Protein AF-B6VQ84-F1 (afdb_monomer_lite)

Sequence (265 aa):
MLCGVTDNEFTIFKYPDGYYISATFLDFENPVDTVNVYRNKFTNITPTFVNSDSSAVFVSAATYSEALTNAGGNVYLFESRQKPFSMHVTDMQYFIGIHREKNHTTDMDILDSFYSKLLVNFTKFGSPSPNWEKYDPSKMNFMAMEIDTEQGIEPKMENGFHEELVNFWLINMMQIDRNIIEMKLNGEYNSFDGRAQLTTKHIGVPTSLPIIYAPAVSDPENLELISVLNQWWFYVSILLLFVIVSVLFIVCKKAVNVKRQPLLV

pLDDT: mean 80.8, std 19.59, range [26.91, 98.44]

Organism: Caenorhabditis elegans (NCBI:txid6239)

Structure (mmCIF, N/CA/C/O backbone):
data_AF-B6VQ84-F1
#
_entry.id   AF-B6VQ84-F1
#
loop_
_atom_site.group_PDB
_atom_site.id
_atom_site.type_symbol
_atom_site.label_atom_id
_atom_site.label_alt_id
_atom_site.label_comp_id
_atom_site.label_asym_id
_atom_site.label_entity_id
_atom_site.label_seq_id
_atom_site.pdbx_PDB_ins_code
_atom_site.Cartn_x
_atom_site.Cartn_y
_atom_site.Cartn_z
_atom_site.occupancy
_atom_site.B_iso_or_equiv
_atom_site.auth_seq_id
_atom_site.auth_comp_id
_atom_site.auth_asym_id
_atom_site.auth_atom_id
_atom_site.pdbx_PDB_model_num
ATOM 1 N N . MET A 1 1 ? -4.781 -13.421 5.804 1.00 92.69 1 MET A N 1
ATOM 2 C CA . MET A 1 1 ? -3.784 -12.355 6.015 1.00 92.69 1 MET A CA 1
ATOM 3 C C . MET A 1 1 ? -4.517 -11.066 6.339 1.00 92.69 1 MET A C 1
ATOM 5 O O . MET A 1 1 ? -5.559 -10.828 5.744 1.00 92.69 1 MET A O 1
ATOM 9 N N . LEU A 1 2 ? -3.985 -10.268 7.262 1.00 92.62 2 LEU A N 1
ATOM 10 C CA . LEU A 1 2 ? -4.355 -8.862 7.421 1.00 92.62 2 LEU A CA 1
ATOM 11 C C . LEU A 1 2 ? -3.204 -8.036 6.830 1.00 92.62 2 LEU A C 1
ATOM 13 O O . LEU A 1 2 ? -2.055 -8.272 7.204 1.00 92.62 2 LEU A O 1
ATOM 17 N N . CYS A 1 3 ? -3.494 -7.148 5.886 1.00 93.62 3 CYS A N 1
ATOM 18 C CA . CYS A 1 3 ? -2.521 -6.254 5.264 1.00 93.62 3 CYS A CA 1
ATOM 19 C C . CYS A 1 3 ? -2.938 -4.809 5.539 1.00 93.62 3 CYS A C 1
ATOM 21 O O . CYS A 1 3 ? -4.124 -4.492 5.462 1.00 93.62 3 CYS A O 1
ATOM 23 N N . GLY A 1 4 ? -1.976 -3.965 5.895 1.00 92.94 4 GLY A N 1
ATOM 24 C CA . GLY A 1 4 ? -2.220 -2.604 6.344 1.00 92.94 4 GLY A CA 1
ATOM 25 C C . GLY A 1 4 ? -1.183 -1.646 5.805 1.00 92.94 4 GLY A C 1
ATOM 26 O O . GLY A 1 4 ? -0.008 -2.005 5.710 1.00 92.94 4 GLY A O 1
ATOM 27 N N . VAL A 1 5 ? -1.638 -0.446 5.469 1.00 95.94 5 VAL A N 1
ATOM 28 C CA . VAL A 1 5 ? -0.802 0.695 5.093 1.00 95.94 5 VAL A CA 1
ATOM 29 C C . VAL A 1 5 ? -1.335 1.957 5.765 1.00 95.94 5 VAL A C 1
ATOM 31 O O . VAL A 1 5 ? -2.465 1.983 6.258 1.00 95.94 5 VAL A O 1
ATOM 34 N N . THR A 1 6 ? -0.549 3.021 5.740 1.00 95.81 6 THR A N 1
ATOM 35 C CA . THR A 1 6 ? -0.978 4.378 6.090 1.00 95.81 6 THR A CA 1
ATOM 36 C C . THR A 1 6 ? -1.124 5.249 4.841 1.00 95.81 6 THR A C 1
ATOM 38 O O . THR A 1 6 ? -0.385 5.088 3.875 1.00 95.81 6 THR A O 1
ATOM 41 N N . ASP A 1 7 ? -2.066 6.189 4.825 1.00 94.56 7 ASP A N 1
ATOM 42 C CA . ASP A 1 7 ? -2.295 7.059 3.659 1.00 94.56 7 ASP A CA 1
ATOM 43 C C . ASP A 1 7 ? -1.077 7.931 3.303 1.00 94.56 7 ASP A C 1
ATOM 45 O O . ASP A 1 7 ? -0.863 8.263 2.137 1.00 94.56 7 ASP A O 1
ATOM 49 N N . ASN A 1 8 ? -0.232 8.248 4.289 1.00 93.19 8 ASN A N 1
ATOM 50 C CA . ASN A 1 8 ? 1.022 8.972 4.104 1.00 93.19 8 ASN A CA 1
ATOM 51 C C . ASN A 1 8 ? 2.259 8.087 4.346 1.00 93.19 8 ASN A C 1
ATOM 53 O O . ASN A 1 8 ? 3.225 8.523 4.987 1.00 93.19 8 ASN A O 1
ATOM 57 N N . GLU A 1 9 ? 2.266 6.854 3.819 1.00 92.31 9 GLU A N 1
ATOM 58 C CA . GLU A 1 9 ? 3.453 5.985 3.825 1.00 92.31 9 GLU A CA 1
ATOM 59 C C . GLU A 1 9 ? 4.683 6.740 3.334 1.00 92.31 9 GLU A C 1
ATOM 61 O O . GLU A 1 9 ? 4.692 7.241 2.225 1.00 92.31 9 GLU A O 1
ATOM 66 N N . PHE A 1 10 ? 5.731 6.831 4.148 1.00 89.69 10 PHE A N 1
ATOM 67 C CA . PHE A 1 10 ? 7.011 7.461 3.813 1.00 89.69 10 PHE A CA 1
ATOM 68 C C . PHE A 1 10 ? 6.987 8.842 3.105 1.00 89.69 10 PHE A C 1
ATOM 70 O O . PHE A 1 10 ? 8.032 9.284 2.620 1.00 89.69 10 PHE A O 1
ATOM 77 N N . THR A 1 11 ? 5.865 9.569 3.043 1.00 83.69 11 THR A N 1
ATOM 78 C CA . THR A 1 11 ? 5.732 10.769 2.186 1.00 83.69 11 THR A CA 1
ATOM 79 C C . THR A 1 11 ? 6.629 11.922 2.630 1.00 83.69 11 THR A C 1
ATOM 81 O O . THR A 1 11 ? 7.069 12.728 1.809 1.00 83.69 11 THR A O 1
ATOM 84 N N . ILE A 1 12 ? 6.947 11.978 3.925 1.00 81.12 12 ILE A N 1
ATOM 85 C CA . ILE A 1 12 ? 7.766 13.033 4.534 1.00 81.12 12 ILE A CA 1
ATOM 86 C C . ILE A 1 12 ? 9.273 12.795 4.407 1.00 81.12 12 ILE A C 1
ATOM 88 O O . ILE A 1 12 ? 10.063 13.713 4.645 1.00 81.12 12 ILE A O 1
ATOM 92 N N . PHE A 1 13 ? 9.695 11.573 4.076 1.00 78.88 13 PHE A N 1
ATOM 93 C CA . PHE A 1 13 ? 11.112 11.259 3.985 1.00 78.88 13 PHE A CA 1
ATOM 94 C C . PHE A 1 13 ? 11.625 11.641 2.605 1.00 78.88 13 PHE A C 1
ATOM 96 O O . PHE A 1 13 ? 11.120 11.209 1.570 1.00 78.88 13 PHE A O 1
ATOM 103 N N . LYS A 1 14 ? 12.671 12.466 2.591 1.00 71.62 14 LYS A N 1
ATOM 104 C CA . LYS A 1 14 ? 13.477 12.634 1.384 1.00 71.62 14 LYS A CA 1
ATOM 105 C C . LYS A 1 14 ? 14.216 11.328 1.140 1.00 71.62 14 LYS A C 1
ATOM 107 O O . LYS A 1 14 ? 14.642 10.694 2.107 1.00 71.62 14 LYS A O 1
ATOM 112 N N . TYR A 1 15 ? 14.397 10.965 -0.129 1.00 68.25 15 TYR A N 1
ATOM 113 C CA . TYR A 1 15 ? 15.256 9.839 -0.471 1.00 68.25 15 TYR A CA 1
ATOM 114 C C . TYR A 1 15 ? 16.604 10.040 0.234 1.00 68.25 15 TYR A C 1
ATOM 116 O O . TYR A 1 15 ? 17.209 11.102 0.049 1.00 68.25 15 TYR A O 1
ATOM 124 N N . PRO A 1 16 ? 17.039 9.101 1.092 1.00 57.38 16 PRO A N 1
ATOM 125 C CA . PRO A 1 16 ? 18.354 9.202 1.698 1.00 57.38 16 PRO A CA 1
ATOM 126 C C . PRO A 1 16 ? 19.394 9.289 0.579 1.00 57.38 16 PRO A C 1
ATOM 128 O O . PRO A 1 16 ? 19.200 8.703 -0.487 1.00 57.38 16 PRO A O 1
ATOM 131 N N . ASP A 1 17 ? 20.487 10.016 0.812 1.00 48.88 17 ASP A N 1
ATOM 132 C CA . ASP A 1 17 ? 21.625 10.046 -0.107 1.00 48.88 17 ASP A CA 1
ATOM 133 C C . ASP A 1 17 ? 22.178 8.612 -0.241 1.00 48.88 17 ASP A C 1
ATOM 135 O O . ASP A 1 17 ? 22.964 8.143 0.581 1.00 48.88 17 ASP A O 1
ATOM 139 N N . GLY A 1 18 ? 21.676 7.860 -1.225 1.00 54.44 18 GLY A N 1
ATOM 140 C CA . GLY A 1 18 ? 21.924 6.428 -1.357 1.00 54.44 18 GLY A CA 1
ATOM 141 C C . GLY A 1 18 ? 20.933 5.700 -2.273 1.00 54.44 18 GLY A C 1
ATOM 142 O O . GLY A 1 18 ? 19.766 6.056 -2.409 1.00 54.44 18 GLY A O 1
ATOM 143 N N . TYR A 1 19 ? 21.417 4.628 -2.900 1.00 55.09 19 TYR A N 1
ATOM 144 C CA . TYR A 1 19 ? 20.689 3.789 -3.860 1.00 55.09 19 TYR A CA 1
ATOM 145 C C . TYR A 1 19 ? 19.763 2.764 -3.179 1.00 55.09 19 TYR A C 1
ATOM 147 O O . TYR A 1 19 ? 19.769 1.591 -3.549 1.00 55.09 19 TYR A O 1
ATOM 155 N N . TYR A 1 20 ? 18.989 3.150 -2.158 1.00 63.81 20 TYR A N 1
ATOM 156 C CA . TYR A 1 20 ? 17.969 2.234 -1.638 1.00 63.81 20 TYR A CA 1
ATOM 157 C C . TYR A 1 20 ? 16.811 2.144 -2.638 1.00 63.81 20 TYR A C 1
ATOM 159 O O . TYR A 1 20 ? 16.250 3.166 -3.053 1.00 63.81 20 TYR A O 1
ATOM 167 N N . ILE A 1 21 ? 16.501 0.919 -3.063 1.00 68.12 21 ILE A N 1
ATOM 168 C CA . ILE A 1 21 ? 15.479 0.609 -4.061 1.00 68.12 21 ILE A CA 1
ATOM 169 C C . ILE A 1 21 ? 14.432 -0.261 -3.383 1.00 68.12 21 ILE A C 1
ATOM 171 O O . ILE A 1 21 ? 14.630 -1.457 -3.194 1.00 68.12 21 ILE A O 1
ATOM 175 N N . SER A 1 22 ? 13.309 0.355 -3.036 1.00 67.88 22 SER A N 1
ATOM 176 C CA . SER A 1 22 ? 12.186 -0.299 -2.356 1.00 67.88 22 SER A CA 1
ATOM 177 C C . SER A 1 22 ? 11.398 -1.250 -3.276 1.00 67.88 22 SER A C 1
ATOM 179 O O . SER A 1 22 ? 10.665 -2.108 -2.803 1.00 67.88 22 SER A O 1
ATOM 181 N N . ALA A 1 23 ? 11.569 -1.133 -4.599 1.00 64.19 23 ALA A N 1
ATOM 182 C CA . ALA A 1 23 ? 10.817 -1.876 -5.616 1.00 64.19 23 ALA A CA 1
ATOM 183 C C . ALA A 1 23 ? 11.501 -3.172 -6.103 1.00 64.19 23 ALA A C 1
ATOM 185 O O . ALA A 1 23 ? 11.219 -3.643 -7.202 1.00 64.19 23 ALA A O 1
ATOM 186 N N . THR A 1 24 ? 12.409 -3.763 -5.320 1.00 71.12 24 THR A N 1
ATOM 187 C CA . THR A 1 24 ? 13.065 -5.034 -5.691 1.00 71.12 24 THR A CA 1
ATOM 188 C C . THR A 1 24 ? 12.108 -6.226 -5.740 1.00 71.12 24 THR A C 1
ATOM 190 O O . THR A 1 24 ? 12.472 -7.256 -6.289 1.00 71.12 24 THR A O 1
ATOM 193 N N . PHE A 1 25 ? 10.889 -6.095 -5.208 1.00 72.06 25 PHE A N 1
ATOM 194 C CA . PHE A 1 25 ? 9.874 -7.152 -5.224 1.00 72.06 25 PHE A CA 1
ATOM 195 C C . PHE A 1 25 ? 9.169 -7.331 -6.582 1.00 72.06 25 PHE A C 1
ATOM 197 O O . PHE A 1 25 ? 8.437 -8.300 -6.746 1.00 72.06 25 PHE A O 1
ATOM 204 N N . LEU A 1 26 ? 9.351 -6.410 -7.537 1.00 82.19 26 LEU A N 1
ATOM 205 C CA . LEU A 1 26 ? 8.722 -6.470 -8.866 1.00 82.19 26 LEU A CA 1
ATOM 206 C C . LEU A 1 26 ? 9.574 -7.199 -9.920 1.00 82.19 26 LEU A C 1
ATOM 208 O O . LEU A 1 26 ? 9.282 -7.088 -11.106 1.00 82.19 26 LEU A O 1
ATOM 212 N N . ASP A 1 27 ? 10.619 -7.924 -9.502 1.00 85.62 27 ASP A N 1
ATOM 213 C CA . ASP A 1 27 ? 11.509 -8.721 -10.365 1.00 85.62 27 ASP A CA 1
ATOM 214 C C . ASP A 1 27 ? 11.984 -7.984 -11.637 1.00 85.62 27 ASP A C 1
ATOM 216 O O . ASP A 1 27 ? 12.154 -8.576 -12.701 1.00 85.62 27 ASP A O 1
ATOM 220 N N . PHE A 1 28 ? 12.210 -6.668 -11.538 1.00 89.12 28 PHE A N 1
ATOM 221 C CA . PHE A 1 28 ? 12.811 -5.897 -12.624 1.00 89.12 28 PHE A CA 1
ATOM 222 C C . PHE A 1 28 ? 14.233 -6.393 -12.900 1.00 89.12 28 PHE A C 1
ATOM 224 O O . PHE A 1 28 ? 15.023 -6.572 -11.971 1.00 89.12 28 PHE A O 1
ATOM 231 N N . GLU A 1 29 ? 14.600 -6.500 -14.174 1.00 91.12 29 GLU A N 1
ATOM 232 C CA . GLU A 1 29 ? 15.970 -6.827 -14.591 1.00 91.12 29 GLU A CA 1
ATOM 233 C C . GLU A 1 29 ? 16.914 -5.627 -14.379 1.00 91.12 29 GLU A C 1
ATOM 235 O O . GLU A 1 29 ? 18.119 -5.777 -14.162 1.00 91.12 29 GLU A O 1
ATOM 240 N N . ASN A 1 30 ? 16.370 -4.404 -14.405 1.00 89.44 30 ASN A N 1
ATOM 241 C CA . ASN A 1 30 ? 17.103 -3.147 -14.243 1.00 89.44 30 ASN A CA 1
ATOM 242 C C . ASN A 1 30 ? 16.489 -2.283 -13.127 1.00 89.44 30 ASN A C 1
ATOM 244 O O . ASN A 1 30 ? 16.104 -1.134 -13.364 1.00 89.44 30 ASN A O 1
ATOM 248 N N . PRO A 1 31 ? 16.415 -2.780 -11.879 1.00 87.25 31 PRO A N 1
ATOM 249 C CA . PRO A 1 31 ? 15.632 -2.150 -10.815 1.00 87.25 31 PRO A CA 1
ATOM 250 C C . PRO A 1 31 ? 16.116 -0.730 -10.480 1.00 87.25 31 PRO A C 1
ATOM 252 O O . PRO A 1 31 ? 15.308 0.153 -10.198 1.00 87.25 31 PRO A O 1
ATOM 255 N N . VAL A 1 32 ? 17.428 -0.479 -10.570 1.00 86.06 32 VAL A N 1
ATOM 256 C CA . VAL A 1 32 ? 18.032 0.849 -10.351 1.00 86.06 32 VAL A CA 1
ATOM 257 C C . VAL A 1 32 ? 17.554 1.846 -11.403 1.00 86.06 32 VAL A C 1
ATOM 259 O O . VAL A 1 32 ? 17.085 2.935 -11.073 1.00 86.06 32 VAL A O 1
ATOM 262 N N . ASP A 1 33 ? 17.674 1.474 -12.674 1.00 86.44 33 ASP A N 1
ATOM 263 C CA . ASP A 1 33 ? 17.376 2.348 -13.803 1.00 86.44 33 ASP A CA 1
ATOM 264 C C . ASP A 1 33 ? 15.871 2.638 -13.874 1.00 86.44 33 ASP A C 1
ATOM 266 O O . ASP A 1 33 ? 15.462 3.791 -14.012 1.00 86.44 33 ASP A O 1
ATOM 270 N N . THR A 1 34 ? 15.053 1.606 -13.668 1.00 88.50 34 THR A N 1
ATOM 271 C CA . THR A 1 34 ? 13.589 1.675 -13.622 1.00 88.50 34 THR A CA 1
ATOM 272 C C . THR A 1 34 ? 13.111 2.607 -12.506 1.00 88.50 34 THR A C 1
ATOM 274 O O . THR A 1 34 ? 12.357 3.548 -12.765 1.00 88.50 34 THR A O 1
ATOM 277 N N . VAL A 1 35 ? 13.609 2.449 -11.274 1.00 87.88 35 VAL A N 1
ATOM 278 C CA . VAL A 1 35 ? 13.239 3.354 -10.172 1.00 87.88 35 VAL A CA 1
ATOM 279 C C . VAL A 1 35 ? 13.744 4.776 -10.403 1.00 87.88 35 VAL A C 1
ATOM 281 O O . VAL A 1 35 ? 13.030 5.731 -10.101 1.00 87.88 35 VAL A O 1
ATOM 284 N N . ASN A 1 36 ? 14.921 4.960 -10.999 1.00 85.81 36 ASN A N 1
ATOM 285 C CA . ASN A 1 36 ? 15.404 6.295 -11.349 1.00 85.81 36 ASN A CA 1
ATOM 286 C C . ASN A 1 36 ? 14.529 6.971 -12.413 1.00 85.81 36 ASN A C 1
ATOM 288 O O . ASN A 1 36 ? 14.269 8.172 -12.320 1.00 85.81 36 ASN A O 1
ATOM 292 N N . VAL A 1 37 ? 14.023 6.227 -13.401 1.00 87.94 37 VAL A N 1
ATOM 293 C CA . VAL A 1 37 ? 13.030 6.754 -14.350 1.00 87.94 37 VAL A CA 1
ATOM 294 C C . VAL A 1 37 ? 11.777 7.214 -13.604 1.00 87.94 37 VAL A C 1
ATOM 296 O O . VAL A 1 37 ? 11.336 8.343 -13.826 1.00 87.94 37 VAL A O 1
ATOM 299 N N . TYR A 1 38 ? 11.248 6.395 -12.688 1.00 89.31 38 TYR A N 1
ATOM 300 C CA . TYR A 1 38 ? 10.099 6.763 -11.856 1.00 89.31 38 TYR A CA 1
ATOM 301 C C . TYR A 1 38 ? 10.340 8.055 -11.070 1.00 89.31 38 TYR A C 1
ATOM 303 O O . TYR A 1 38 ? 9.590 9.023 -11.204 1.00 89.31 38 TYR A O 1
ATOM 311 N N . ARG A 1 39 ? 11.434 8.093 -10.303 1.00 87.75 39 ARG A N 1
ATOM 312 C CA . ARG A 1 39 ? 11.801 9.224 -9.442 1.00 87.75 39 ARG A CA 1
ATOM 313 C C . ARG A 1 39 ? 11.946 10.531 -10.216 1.00 87.75 39 ARG A C 1
ATOM 315 O O . ARG A 1 39 ? 11.516 11.572 -9.735 1.00 87.75 39 ARG A O 1
ATOM 322 N N . ASN A 1 40 ? 12.524 10.479 -11.414 1.00 86.50 40 ASN A N 1
ATOM 323 C CA . ASN A 1 40 ? 12.806 11.678 -12.202 1.00 86.50 40 ASN A CA 1
ATOM 324 C C . ASN A 1 40 ? 11.629 12.168 -13.049 1.00 86.50 40 ASN A C 1
ATOM 326 O O . ASN A 1 40 ? 11.597 13.346 -13.399 1.00 86.50 40 ASN A O 1
ATOM 330 N N . LYS A 1 41 ? 10.725 11.272 -13.466 1.00 88.50 41 LYS A N 1
ATOM 331 C CA . LYS A 1 41 ? 9.698 11.594 -14.472 1.00 88.50 41 LYS A CA 1
ATOM 332 C C . LYS A 1 41 ? 8.265 11.477 -13.979 1.00 88.50 41 LYS A C 1
ATOM 334 O O . LYS A 1 41 ? 7.398 12.093 -14.586 1.00 88.50 41 LYS A O 1
ATOM 339 N N . PHE A 1 42 ? 8.019 10.674 -12.948 1.00 89.88 42 PHE A N 1
ATOM 340 C CA . PHE A 1 42 ? 6.668 10.264 -12.566 1.00 89.88 42 PHE A CA 1
ATOM 341 C C . PHE A 1 42 ? 6.332 10.562 -11.104 1.00 89.88 42 PHE A C 1
ATOM 343 O O . PHE A 1 42 ? 5.167 10.744 -10.785 1.00 89.88 42 PHE A O 1
ATOM 350 N N . THR A 1 43 ? 7.310 10.681 -10.205 1.00 88.88 43 THR A N 1
ATOM 351 C CA . THR A 1 43 ? 7.017 11.071 -8.816 1.00 88.88 43 THR A CA 1
ATOM 352 C C . THR A 1 43 ? 6.341 12.446 -8.749 1.00 88.88 43 THR A C 1
ATOM 354 O O . THR A 1 43 ? 6.853 13.425 -9.290 1.00 88.88 43 THR A O 1
ATOM 357 N N . ASN A 1 44 ? 5.215 12.511 -8.038 1.00 86.88 44 ASN A N 1
ATOM 358 C CA . ASN A 1 44 ? 4.403 13.695 -7.758 1.00 86.88 44 ASN A CA 1
ATOM 359 C C . ASN A 1 44 ? 3.901 14.448 -9.003 1.00 86.88 44 ASN A C 1
ATOM 361 O O . ASN A 1 44 ? 3.615 15.643 -8.922 1.00 86.88 44 ASN A O 1
ATOM 365 N N . ILE A 1 45 ? 3.788 13.781 -10.159 1.00 87.75 45 ILE A N 1
ATOM 366 C CA . ILE A 1 45 ? 3.173 14.402 -11.347 1.00 87.75 45 ILE A CA 1
ATOM 367 C C . ILE A 1 45 ? 1.653 14.561 -11.193 1.00 87.75 45 ILE A C 1
ATOM 369 O O . ILE A 1 45 ? 1.057 15.441 -11.809 1.00 87.75 45 ILE A O 1
ATOM 373 N N . THR A 1 46 ? 1.044 13.726 -10.352 1.00 88.50 46 THR A N 1
ATOM 374 C CA . THR A 1 46 ? -0.349 13.787 -9.897 1.00 88.50 46 THR A CA 1
ATOM 375 C C . THR A 1 46 ? -0.387 13.489 -8.391 1.00 88.50 46 THR A C 1
ATOM 377 O O . THR A 1 46 ? 0.594 12.969 -7.850 1.00 88.50 46 THR A O 1
ATOM 380 N N . PRO A 1 47 ? -1.506 13.767 -7.694 1.00 88.31 47 PRO A N 1
ATOM 381 C CA . PRO A 1 47 ? -1.655 13.415 -6.279 1.00 88.31 47 PRO A CA 1
ATOM 382 C C . PRO A 1 47 ? -1.562 11.909 -5.981 1.00 88.31 47 PRO A C 1
ATOM 384 O O . PRO A 1 47 ? -1.215 11.534 -4.868 1.00 88.31 47 PRO A O 1
ATOM 387 N N . THR A 1 48 ? -1.864 11.050 -6.958 1.00 90.12 48 THR A N 1
ATOM 388 C CA . THR A 1 48 ? -1.824 9.583 -6.829 1.00 90.12 48 THR A CA 1
ATOM 389 C C . THR A 1 48 ? -0.413 9.015 -6.984 1.00 90.12 48 THR A C 1
ATOM 391 O O . THR A 1 48 ? -0.097 7.956 -6.442 1.00 90.12 48 THR A O 1
ATOM 394 N N . PHE A 1 49 ? 0.470 9.719 -7.697 1.00 92.06 49 PHE A N 1
ATOM 395 C CA . PHE A 1 49 ? 1.839 9.280 -7.943 1.00 92.06 49 PHE A CA 1
ATOM 396 C C . PHE A 1 49 ? 2.765 9.745 -6.828 1.00 92.06 49 PHE A C 1
ATOM 398 O O . PHE A 1 49 ? 3.403 10.790 -6.907 1.00 92.06 49 PHE A O 1
ATOM 405 N N . VAL A 1 50 ? 2.862 8.935 -5.784 1.00 91.50 50 VAL A N 1
ATOM 406 C CA . VAL A 1 50 ? 3.696 9.200 -4.607 1.00 91.50 50 VAL A CA 1
ATOM 407 C C . VAL A 1 50 ? 5.167 8.828 -4.834 1.00 91.50 50 VAL A C 1
ATOM 409 O O . VAL A 1 50 ? 5.560 8.341 -5.897 1.00 91.50 50 VAL A O 1
ATOM 412 N N . ASN A 1 51 ? 6.018 9.052 -3.831 1.00 89.94 51 ASN A N 1
ATOM 413 C CA . ASN A 1 51 ? 7.429 8.670 -3.900 1.00 89.94 51 ASN A CA 1
ATOM 414 C C . ASN A 1 51 ? 7.603 7.141 -4.058 1.00 89.94 51 ASN A C 1
ATOM 416 O O . ASN A 1 51 ? 6.683 6.361 -3.799 1.00 89.94 51 ASN A O 1
ATOM 420 N N . SER A 1 52 ? 8.779 6.693 -4.512 1.00 89.19 52 SER A N 1
ATOM 421 C CA . SER A 1 52 ? 9.022 5.280 -4.841 1.00 89.19 52 SER A CA 1
ATOM 422 C C . SER A 1 52 ? 8.888 4.341 -3.642 1.00 89.19 52 SER A C 1
ATOM 424 O O . SER A 1 52 ? 8.602 3.163 -3.824 1.00 89.19 52 SER A O 1
ATOM 426 N N . ASP A 1 53 ? 9.114 4.842 -2.429 1.00 88.94 53 ASP A N 1
ATOM 427 C CA . ASP A 1 53 ? 9.106 4.035 -1.208 1.00 88.94 53 ASP A CA 1
ATOM 428 C C . ASP A 1 53 ? 7.668 3.821 -0.729 1.00 88.94 53 ASP A C 1
ATOM 430 O O . ASP A 1 53 ? 7.269 2.692 -0.463 1.00 88.94 53 ASP A O 1
ATOM 434 N N . SER A 1 54 ? 6.854 4.879 -0.773 1.00 92.00 54 SER A N 1
ATOM 435 C CA . SER A 1 54 ? 5.396 4.803 -0.589 1.00 92.00 54 SER A CA 1
ATOM 436 C C . SER A 1 54 ? 4.777 3.875 -1.637 1.00 92.00 54 SER A C 1
ATOM 438 O O . SER A 1 54 ? 4.014 2.966 -1.318 1.00 92.00 54 SER A O 1
ATOM 440 N N . SER A 1 55 ? 5.178 4.062 -2.902 1.00 92.94 55 SER A N 1
ATOM 441 C CA . SER A 1 55 ? 4.714 3.241 -4.019 1.00 92.94 55 SER A CA 1
ATOM 442 C C . SER A 1 55 ? 5.020 1.769 -3.791 1.00 92.94 55 SER A C 1
ATOM 444 O O . SER A 1 55 ? 4.161 0.924 -4.014 1.00 92.94 55 SER A O 1
ATOM 446 N N . ALA A 1 56 ? 6.223 1.449 -3.311 1.00 91.75 56 ALA A N 1
ATOM 447 C CA . ALA A 1 56 ? 6.599 0.074 -3.030 1.00 91.75 56 ALA A CA 1
ATOM 448 C C . ALA A 1 56 ? 5.691 -0.566 -1.974 1.00 91.75 56 ALA A C 1
ATOM 450 O O . ALA A 1 56 ? 5.305 -1.719 -2.151 1.00 91.75 56 ALA A O 1
ATOM 451 N N . VAL A 1 57 ? 5.306 0.169 -0.924 1.00 93.69 57 VAL A N 1
ATOM 452 C CA . VAL A 1 57 ? 4.373 -0.330 0.097 1.00 93.69 57 VAL A CA 1
ATOM 453 C C . VAL A 1 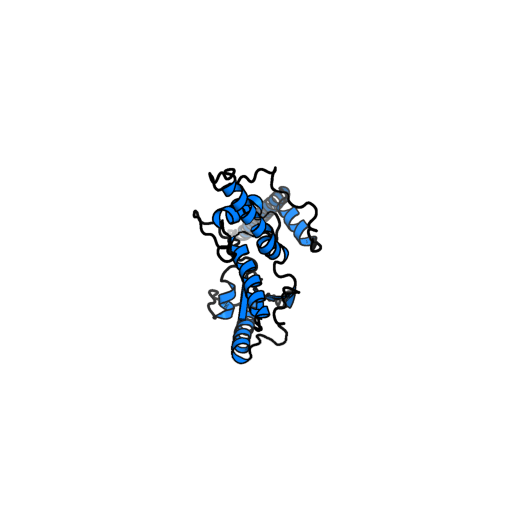57 ? 2.988 -0.574 -0.497 1.00 93.69 57 VAL A C 1
ATOM 455 O O . VAL A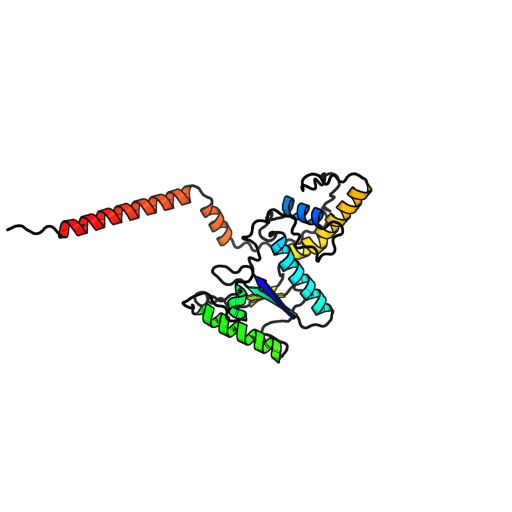 1 57 ? 2.464 -1.678 -0.358 1.00 93.69 57 VAL A O 1
ATOM 458 N N . PHE A 1 58 ? 2.415 0.404 -1.203 1.00 95.88 58 PHE A N 1
ATOM 459 C CA . PHE A 1 58 ? 1.071 0.283 -1.780 1.00 95.88 58 PHE A CA 1
ATOM 460 C C . PHE A 1 58 ? 0.989 -0.830 -2.829 1.00 95.88 58 PHE A C 1
ATOM 462 O O . PHE A 1 58 ? 0.107 -1.688 -2.771 1.00 95.88 58 PHE A O 1
ATOM 469 N N . VAL A 1 59 ? 1.957 -0.880 -3.746 1.00 95.44 59 VAL A N 1
ATOM 470 C CA . VAL A 1 59 ? 2.022 -1.907 -4.791 1.00 95.44 59 VAL A CA 1
ATOM 471 C C . VAL A 1 59 ? 2.271 -3.288 -4.181 1.00 95.44 59 VAL A C 1
ATOM 473 O O . VAL A 1 59 ? 1.628 -4.252 -4.595 1.00 95.44 59 VAL A O 1
ATOM 476 N N . SER A 1 60 ? 3.130 -3.405 -3.161 1.00 94.44 60 SER A N 1
ATOM 477 C CA . SER A 1 60 ? 3.329 -4.673 -2.442 1.00 94.44 60 SER A CA 1
ATOM 478 C C . SER A 1 60 ? 2.051 -5.128 -1.746 1.00 94.44 60 SER A C 1
ATOM 480 O O . SER A 1 60 ? 1.670 -6.290 -1.870 1.00 94.44 60 SER A O 1
ATOM 482 N N . ALA A 1 61 ? 1.372 -4.227 -1.031 1.00 96.25 61 ALA A N 1
ATOM 483 C CA . ALA A 1 61 ? 0.138 -4.537 -0.318 1.00 96.25 61 ALA A CA 1
ATOM 484 C C . ALA A 1 61 ? -0.936 -5.072 -1.272 1.00 96.25 61 ALA A C 1
ATOM 486 O O . ALA A 1 61 ? -1.530 -6.116 -0.992 1.00 96.25 61 ALA A O 1
ATOM 487 N N . ALA A 1 62 ? -1.126 -4.423 -2.425 1.00 96.44 62 ALA A N 1
ATOM 488 C CA . ALA A 1 62 ? -2.043 -4.888 -3.462 1.00 96.44 62 ALA A CA 1
ATOM 489 C C . ALA A 1 62 ? -1.611 -6.248 -4.041 1.00 96.44 62 ALA A C 1
ATOM 491 O O . ALA A 1 62 ? -2.390 -7.200 -4.024 1.00 96.44 62 ALA A O 1
ATOM 492 N N . THR A 1 63 ? -0.347 -6.374 -4.461 1.00 95.00 63 THR A N 1
ATOM 493 C CA . THR A 1 63 ? 0.178 -7.580 -5.129 1.00 95.00 63 THR A CA 1
ATOM 494 C C . THR A 1 63 ? 0.119 -8.812 -4.223 1.00 95.00 63 THR A C 1
ATOM 496 O O . THR A 1 63 ? -0.356 -9.869 -4.636 1.00 95.00 63 THR A O 1
ATOM 499 N N . TYR A 1 64 ? 0.556 -8.696 -2.964 1.00 95.38 64 TYR A N 1
ATOM 500 C CA . TYR A 1 64 ? 0.476 -9.803 -2.009 1.00 95.38 64 TYR A CA 1
ATOM 501 C C . TYR A 1 64 ? -0.968 -10.138 -1.641 1.00 95.38 64 TYR A C 1
ATOM 503 O O . TYR A 1 64 ? -1.292 -11.319 -1.483 1.00 95.38 64 TYR A O 1
ATOM 511 N N . SER A 1 65 ? -1.837 -9.129 -1.519 1.00 97.62 65 SER A N 1
ATOM 512 C CA . SER A 1 65 ? -3.250 -9.358 -1.213 1.00 97.62 65 SER A CA 1
ATOM 513 C C . SER A 1 65 ? -3.945 -10.131 -2.326 1.00 97.62 65 SER A C 1
ATOM 515 O O . SER A 1 65 ? -4.642 -11.111 -2.051 1.00 97.62 65 SER A O 1
ATOM 517 N N . GLU A 1 66 ? -3.700 -9.754 -3.578 1.00 97.31 66 GLU A N 1
ATOM 518 C CA . GLU A 1 66 ? -4.199 -10.474 -4.741 1.00 97.31 66 GLU A CA 1
ATOM 519 C C . GLU A 1 66 ? -3.623 -11.892 -4.817 1.00 97.31 66 GLU A C 1
ATOM 521 O O . GLU A 1 66 ? -4.385 -12.857 -4.879 1.00 97.31 66 GLU A O 1
ATOM 526 N N . ALA A 1 67 ? -2.298 -12.046 -4.741 1.00 96.50 67 ALA A N 1
ATOM 527 C CA . ALA A 1 67 ? -1.642 -13.347 -4.854 1.00 96.50 67 ALA A CA 1
ATOM 528 C C . ALA A 1 67 ? -2.150 -14.350 -3.804 1.00 96.50 67 ALA A C 1
ATOM 530 O O . ALA A 1 67 ? -2.447 -15.503 -4.125 1.00 96.50 67 ALA A O 1
ATOM 531 N N . LEU A 1 68 ? -2.303 -13.914 -2.551 1.00 97.62 68 LEU A N 1
ATOM 532 C CA . LEU A 1 68 ? -2.811 -14.767 -1.477 1.00 97.62 68 LEU A CA 1
ATOM 533 C C . LEU A 1 68 ? -4.303 -15.060 -1.610 1.00 97.62 68 LEU A C 1
ATOM 535 O O . LEU A 1 68 ? -4.722 -16.170 -1.285 1.00 97.62 68 LEU A O 1
ATOM 539 N N . THR A 1 69 ? -5.095 -14.107 -2.101 1.00 98.06 69 THR A N 1
ATOM 540 C CA . THR A 1 69 ? -6.514 -14.344 -2.395 1.00 98.06 69 THR A CA 1
ATOM 541 C C . THR A 1 69 ? -6.665 -15.383 -3.504 1.00 98.06 69 THR A C 1
ATOM 543 O O . THR A 1 69 ? -7.401 -16.356 -3.341 1.00 98.06 69 THR A O 1
ATOM 546 N N . ASN A 1 70 ? -5.889 -15.254 -4.583 1.00 97.75 70 ASN A N 1
ATOM 547 C CA . ASN A 1 70 ? -5.865 -16.200 -5.703 1.00 97.75 70 ASN A CA 1
ATOM 548 C C . ASN A 1 70 ? -5.382 -17.600 -5.284 1.00 97.75 70 ASN A C 1
ATOM 550 O O . ASN A 1 70 ? -5.812 -18.601 -5.855 1.00 97.75 70 ASN A O 1
ATOM 554 N N . ALA A 1 71 ? -4.551 -17.695 -4.243 1.00 98.19 71 ALA A N 1
ATOM 555 C CA . ALA A 1 71 ? -4.153 -18.959 -3.623 1.00 98.19 71 ALA A CA 1
ATOM 556 C C . ALA A 1 71 ? -5.223 -19.567 -2.683 1.00 98.19 71 ALA A C 1
ATOM 558 O O . ALA A 1 71 ? -4.971 -20.590 -2.045 1.00 98.19 71 ALA A O 1
ATOM 559 N N . GLY A 1 72 ? -6.409 -18.957 -2.571 1.00 97.12 72 GLY A N 1
ATOM 560 C CA . GLY A 1 72 ? -7.508 -19.406 -1.708 1.00 97.12 72 GLY A CA 1
ATOM 561 C C . GLY A 1 72 ? -7.444 -18.883 -0.269 1.00 97.12 72 GLY A C 1
ATOM 562 O O . GLY A 1 72 ? -8.178 -19.360 0.600 1.00 97.12 72 GLY A O 1
ATOM 563 N N . GLY A 1 73 ? -6.562 -17.923 0.014 1.00 96.12 73 GLY A N 1
ATOM 564 C CA . GLY A 1 73 ? -6.439 -17.288 1.319 1.00 96.12 73 GLY A CA 1
ATOM 565 C C . GLY A 1 73 ? -7.555 -16.278 1.597 1.00 96.12 73 GLY A C 1
ATOM 566 O O . GLY A 1 73 ? -8.029 -15.576 0.712 1.00 96.12 73 GLY A O 1
ATOM 567 N N . ASN A 1 74 ? -7.941 -16.147 2.869 1.00 96.06 74 ASN A N 1
ATOM 568 C CA . ASN A 1 74 ? -8.788 -15.039 3.315 1.00 96.06 74 ASN A CA 1
ATOM 569 C C . ASN A 1 74 ? -7.903 -13.822 3.594 1.00 96.06 74 ASN A C 1
ATOM 571 O O . ASN A 1 74 ? -7.127 -13.838 4.559 1.00 96.06 74 ASN A O 1
ATOM 575 N N . VAL A 1 75 ? -7.996 -12.791 2.760 1.00 97.75 75 VAL A N 1
ATOM 576 C CA . VAL A 1 75 ? -7.216 -11.555 2.888 1.00 97.75 75 VAL A CA 1
ATOM 577 C C . VAL A 1 75 ? -8.130 -10.389 3.244 1.00 97.75 75 VAL A C 1
ATOM 579 O O . VAL A 1 75 ? -9.260 -10.323 2.775 1.00 97.75 75 VAL A O 1
ATOM 582 N N . TYR A 1 76 ? -7.636 -9.486 4.085 1.00 97.44 76 TYR A N 1
ATOM 583 C CA . TYR A 1 76 ? -8.306 -8.255 4.485 1.00 97.44 76 TYR A CA 1
ATOM 584 C C . TYR A 1 76 ? -7.286 -7.117 4.401 1.00 97.44 76 TYR A C 1
ATOM 586 O O . TYR A 1 76 ? -6.235 -7.201 5.040 1.00 97.44 76 TYR A O 1
ATOM 594 N N . LEU A 1 77 ? -7.584 -6.095 3.598 1.00 97.44 77 LEU A N 1
ATOM 595 C CA . LEU A 1 77 ? -6.719 -4.938 3.358 1.00 97.44 77 LEU A CA 1
ATOM 596 C C . LEU A 1 77 ? -7.310 -3.693 4.026 1.00 97.44 77 LEU A C 1
ATOM 598 O O . LEU A 1 77 ? -8.527 -3.501 3.976 1.00 97.44 77 LEU A O 1
ATOM 602 N N . PHE A 1 78 ? -6.469 -2.858 4.637 1.00 95.62 78 PHE A N 1
ATOM 603 C CA . PHE A 1 78 ? -6.865 -1.546 5.147 1.00 95.62 78 PHE A CA 1
ATOM 604 C C . PHE A 1 78 ? -5.839 -0.456 4.867 1.00 95.62 78 PHE A C 1
ATOM 606 O O . PHE A 1 78 ? -4.654 -0.727 4.674 1.00 95.62 78 PHE A O 1
ATOM 613 N N . GLU A 1 79 ? -6.321 0.781 4.931 1.00 96.69 79 GLU A N 1
ATOM 614 C CA . GLU A 1 79 ? -5.514 1.994 4.927 1.00 96.69 79 GLU A CA 1
ATOM 615 C C . GLU A 1 79 ? -5.887 2.867 6.127 1.00 96.69 79 GLU A C 1
ATOM 617 O O . GLU A 1 79 ? -7.032 3.302 6.247 1.00 96.69 79 GLU A O 1
ATOM 622 N N . SER A 1 80 ? -4.928 3.134 7.011 1.00 94.69 80 SER A N 1
ATOM 623 C CA . SER A 1 80 ? -5.085 4.089 8.108 1.00 94.69 80 SER A CA 1
ATOM 624 C C . SER A 1 80 ? -4.979 5.521 7.594 1.00 94.69 80 SER A C 1
ATOM 626 O O . SER A 1 80 ? -3.951 5.909 7.038 1.00 94.69 80 SER A O 1
ATOM 628 N N . ARG A 1 81 ? -6.015 6.320 7.858 1.00 94.94 81 ARG A N 1
ATOM 629 C CA . ARG A 1 81 ? -6.140 7.749 7.509 1.00 94.94 81 ARG A CA 1
ATOM 630 C C . ARG A 1 81 ? -6.292 8.641 8.743 1.00 94.94 81 ARG A C 1
ATOM 632 O O . ARG A 1 81 ? -6.661 9.811 8.635 1.00 94.94 81 ARG A O 1
ATOM 639 N N . GLN A 1 82 ? -6.031 8.081 9.925 1.00 92.44 82 GLN A N 1
ATOM 640 C CA . GLN A 1 82 ? -6.321 8.735 11.193 1.00 92.44 82 GLN A CA 1
ATOM 641 C C . GLN A 1 82 ? -5.627 10.097 11.318 1.00 92.44 82 GLN A C 1
ATOM 643 O O . GLN A 1 82 ? -4.412 10.231 11.151 1.00 92.44 82 GLN A O 1
ATOM 648 N N . LYS A 1 83 ? -6.412 11.119 11.662 1.00 90.31 83 LYS A N 1
ATOM 649 C CA . LYS A 1 83 ? -5.920 12.474 11.923 1.00 90.31 83 LYS A CA 1
ATOM 650 C C . LYS A 1 83 ? -5.187 12.553 13.271 1.00 90.31 83 LYS A C 1
ATOM 652 O O . LYS A 1 83 ? -5.492 11.781 14.180 1.00 90.31 83 LYS A O 1
ATOM 657 N N . PRO A 1 84 ? -4.234 13.494 13.434 1.00 87.31 84 PRO A N 1
ATOM 658 C CA . PRO A 1 84 ? -3.879 14.575 12.504 1.00 87.31 84 PRO A CA 1
ATOM 659 C C . PRO A 1 84 ? -3.007 14.141 11.321 1.00 87.31 84 PRO A C 1
ATOM 661 O O . PRO A 1 84 ? -2.950 14.857 10.323 1.00 87.31 84 PRO A O 1
ATOM 664 N N . PHE A 1 85 ? -2.326 13.001 11.423 1.00 88.50 85 PHE A N 1
ATOM 665 C CA . PHE A 1 85 ? -1.430 12.509 10.384 1.00 88.50 85 PHE A CA 1
ATOM 666 C C . PHE A 1 85 ? -1.176 11.013 10.580 1.00 88.50 85 PHE A C 1
ATOM 668 O O . PHE A 1 85 ? -0.752 10.610 11.663 1.00 88.50 85 PHE A O 1
ATOM 675 N N . SER A 1 86 ? -1.400 10.217 9.535 1.00 92.06 86 SER A N 1
ATOM 676 C CA . SER A 1 86 ? -1.175 8.772 9.538 1.00 92.06 86 SER A CA 1
ATOM 677 C C . SER A 1 86 ? -0.036 8.457 8.575 1.00 92.06 86 SER A C 1
ATOM 679 O O . SER A 1 86 ? -0.172 8.576 7.366 1.00 92.06 86 SER A O 1
ATOM 681 N N . MET A 1 87 ? 1.126 8.117 9.118 1.00 91.94 87 MET A N 1
ATOM 682 C CA . MET A 1 87 ? 2.331 7.806 8.348 1.00 91.94 87 MET A CA 1
ATOM 683 C C . MET A 1 87 ? 2.920 6.484 8.812 1.00 91.94 87 MET A C 1
ATOM 685 O O . MET A 1 87 ? 2.500 5.937 9.828 1.00 91.94 87 MET A O 1
ATOM 689 N N . HIS A 1 88 ? 3.947 6.007 8.113 1.00 92.56 88 HIS A N 1
ATOM 690 C CA . HIS A 1 88 ? 4.592 4.735 8.420 1.00 92.56 88 HIS A CA 1
ATOM 691 C C . HIS A 1 88 ? 4.750 4.496 9.936 1.00 92.56 88 HIS A C 1
ATOM 693 O O . HIS A 1 88 ? 5.374 5.306 10.631 1.00 92.56 88 HIS A O 1
ATOM 699 N N . VAL A 1 89 ? 4.185 3.383 10.427 1.00 89.06 89 VAL A N 1
ATOM 700 C CA . VAL A 1 89 ? 4.203 2.917 11.831 1.00 89.06 89 VAL A CA 1
ATOM 701 C C . VAL A 1 89 ? 3.294 3.684 12.811 1.00 89.06 89 VAL A C 1
ATOM 703 O O . VAL A 1 89 ? 3.124 3.232 13.944 1.00 89.06 89 VAL A O 1
ATOM 706 N N . THR A 1 90 ? 2.646 4.795 12.444 1.00 89.44 90 THR A N 1
ATOM 707 C CA . THR A 1 90 ? 1.799 5.534 13.409 1.00 89.44 90 THR A CA 1
ATOM 708 C C . THR A 1 90 ? 0.552 4.774 13.832 1.00 89.44 90 THR A C 1
ATOM 710 O O . THR A 1 90 ? 0.075 4.962 14.944 1.00 89.44 90 THR A O 1
ATOM 713 N N . ASP A 1 91 ? 0.030 3.900 12.980 1.00 88.75 91 ASP A N 1
ATOM 714 C CA . ASP A 1 91 ? -1.116 3.046 13.285 1.00 88.75 91 ASP A CA 1
ATOM 715 C C . ASP A 1 91 ? -0.780 1.929 14.291 1.00 88.75 91 ASP A C 1
ATOM 717 O O . ASP A 1 91 ? -1.662 1.467 15.019 1.00 88.75 91 ASP A O 1
ATOM 721 N N . MET A 1 92 ? 0.499 1.544 14.420 1.00 87.75 92 MET A N 1
ATOM 722 C CA . MET A 1 92 ? 0.943 0.506 15.361 1.00 87.75 92 MET A CA 1
ATOM 723 C C . MET A 1 92 ? 0.564 0.811 16.809 1.00 87.75 92 MET A C 1
ATOM 725 O O . MET A 1 92 ? 0.357 -0.123 17.585 1.00 87.75 92 MET A O 1
ATOM 729 N N . GLN A 1 93 ? 0.449 2.085 17.193 1.00 86.94 93 GLN A N 1
ATOM 730 C CA . GLN A 1 93 ? 0.064 2.436 18.559 1.00 86.94 93 GLN A CA 1
ATOM 731 C C . GLN A 1 93 ? -1.288 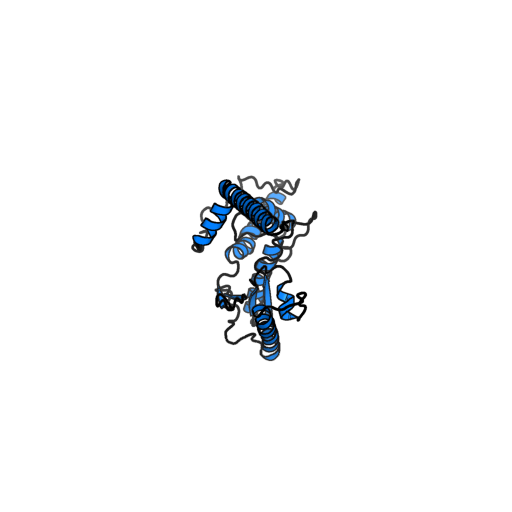1.853 18.958 1.00 86.94 93 GLN A C 1
ATOM 733 O O . GLN A 1 93 ? -1.381 1.290 20.045 1.00 86.94 93 GLN A O 1
ATOM 738 N N . TYR A 1 94 ? -2.248 1.829 18.034 1.00 86.81 94 TYR A N 1
ATOM 739 C CA . TYR A 1 94 ? -3.581 1.277 18.266 1.00 86.81 94 TYR A CA 1
ATOM 740 C C . TYR A 1 94 ? -3.621 -0.259 18.179 1.00 86.81 94 TYR A C 1
ATOM 742 O O . TYR A 1 94 ? -4.495 -0.903 18.757 1.00 86.81 94 TYR A O 1
ATOM 750 N N . PHE A 1 95 ? -2.668 -0.873 17.467 1.00 79.88 95 PHE A N 1
ATOM 751 C CA . PHE A 1 95 ? -2.587 -2.331 17.319 1.00 79.88 95 PHE A CA 1
ATOM 752 C C . PHE A 1 95 ? -1.893 -3.031 18.489 1.00 79.88 95 PHE A C 1
ATOM 754 O O . PHE A 1 95 ? -2.307 -4.119 18.887 1.00 79.88 95 PHE A O 1
ATOM 761 N N . ILE A 1 96 ? -0.806 -2.448 19.001 1.00 79.06 96 ILE A N 1
ATOM 762 C CA . ILE A 1 96 ? 0.041 -3.070 20.033 1.00 79.06 96 ILE A CA 1
ATOM 763 C C . ILE A 1 96 ? 0.112 -2.258 21.334 1.00 79.06 96 ILE A C 1
ATOM 765 O O . ILE A 1 96 ? 0.873 -2.616 22.231 1.00 79.06 96 ILE A O 1
ATOM 769 N N . GLY A 1 97 ? -0.683 -1.190 21.454 1.00 78.38 97 GLY A N 1
ATOM 770 C CA . GLY A 1 97 ? -0.834 -0.407 22.682 1.00 78.38 97 GLY A CA 1
ATOM 771 C C . GLY A 1 97 ? 0.405 0.408 23.059 1.00 78.38 97 GLY A C 1
ATOM 772 O O . GLY A 1 97 ? 0.731 0.512 24.239 1.00 78.38 97 GLY A O 1
ATOM 773 N N . ILE A 1 98 ? 1.127 0.959 22.075 1.00 80.12 98 ILE A N 1
ATOM 774 C CA . ILE A 1 98 ? 2.378 1.721 22.291 1.00 80.12 98 ILE A CA 1
ATOM 775 C C . ILE A 1 98 ? 2.184 3.245 22.277 1.00 80.12 98 ILE A C 1
ATOM 777 O O . ILE A 1 98 ? 3.069 3.973 21.818 1.00 80.12 98 ILE A O 1
ATOM 781 N N . HIS A 1 99 ? 1.042 3.724 22.776 1.00 82.69 99 HIS A N 1
ATOM 782 C CA . HIS A 1 99 ? 0.725 5.154 22.858 1.00 82.69 99 HIS A CA 1
ATOM 783 C C . HIS A 1 99 ? 1.868 5.956 23.469 1.00 82.69 99 HIS A C 1
ATOM 785 O O . HIS A 1 99 ? 2.448 5.586 24.496 1.00 82.69 99 HIS A O 1
ATOM 791 N N . ARG A 1 100 ? 2.196 7.073 22.821 1.00 77.25 100 ARG A N 1
ATOM 792 C CA . ARG A 1 100 ? 3.220 8.014 23.301 1.00 77.25 100 ARG A CA 1
ATOM 793 C C . ARG A 1 100 ? 2.589 9.233 23.964 1.00 77.25 100 ARG A C 1
ATOM 795 O O . ARG A 1 100 ? 3.262 9.979 24.678 1.00 77.25 100 ARG A O 1
ATOM 802 N N . GLU A 1 101 ? 1.308 9.442 23.711 1.00 82.44 101 GLU A N 1
ATOM 803 C CA . GLU A 1 101 ? 0.489 10.516 24.222 1.00 82.44 101 GLU A CA 1
ATOM 804 C C . GLU A 1 101 ? 0.223 10.319 25.715 1.00 82.44 101 GLU A C 1
ATOM 806 O O . GLU A 1 101 ? -0.074 9.228 26.189 1.00 82.44 101 GLU A O 1
ATOM 811 N N . LYS A 1 102 ? 0.317 11.406 26.487 1.00 80.31 102 LYS A N 1
ATOM 812 C CA . LYS A 1 102 ? -0.022 11.368 27.920 1.00 80.31 102 LYS A CA 1
ATOM 813 C C . LYS A 1 102 ? -1.528 11.379 28.168 1.00 80.31 102 LYS A C 1
ATOM 815 O O . LYS A 1 102 ? -1.972 10.876 29.193 1.00 80.31 102 LYS A O 1
ATOM 820 N N . ASN A 1 103 ? -2.273 12.003 27.260 1.00 85.12 103 ASN A N 1
ATOM 821 C CA . ASN A 1 103 ? -3.718 12.149 27.330 1.00 85.12 103 ASN A CA 1
ATOM 822 C C . ASN A 1 103 ? -4.300 11.569 26.046 1.00 85.12 103 ASN A C 1
ATOM 824 O O . ASN A 1 103 ? -3.902 11.998 24.963 1.00 85.12 103 ASN A O 1
ATOM 828 N N . HIS A 1 104 ? -5.233 10.635 26.179 1.00 86.88 104 HIS A N 1
ATOM 829 C CA . HIS A 1 104 ? -5.976 10.097 25.050 1.00 86.88 104 HIS A CA 1
ATOM 830 C C . HIS A 1 104 ? -7.164 10.999 24.724 1.00 86.88 104 HIS A C 1
ATOM 832 O O . HIS A 1 104 ? -7.798 11.568 25.618 1.00 86.88 104 HIS A O 1
ATOM 838 N N . THR A 1 105 ? -7.447 11.144 23.434 1.00 88.44 105 THR A N 1
ATOM 839 C CA . THR A 1 105 ? -8.728 11.682 22.977 1.00 88.44 105 THR A CA 1
ATOM 840 C C . THR A 1 105 ? -9.774 10.569 22.965 1.00 88.44 105 THR A C 1
ATOM 842 O O . THR A 1 105 ? -9.438 9.385 22.974 1.00 88.44 105 THR A O 1
ATOM 845 N N . THR A 1 106 ? -11.053 10.937 22.900 1.00 90.19 106 THR A N 1
ATOM 846 C CA . THR A 1 106 ? -12.139 9.958 22.750 1.00 90.19 106 THR A CA 1
ATOM 847 C C . THR A 1 106 ? -11.958 9.092 21.502 1.00 90.19 106 THR A C 1
ATOM 849 O O . THR A 1 106 ? -12.135 7.880 21.583 1.00 90.19 106 THR A O 1
ATOM 852 N N . ASP A 1 107 ? -11.532 9.676 20.381 1.00 90.62 107 ASP A N 1
ATOM 853 C CA . ASP A 1 107 ? -11.266 8.919 19.153 1.00 90.62 107 ASP A CA 1
ATOM 854 C C . ASP A 1 107 ? -10.120 7.912 19.337 1.00 90.62 107 ASP A C 1
ATOM 856 O O . ASP A 1 107 ? -10.230 6.777 18.877 1.00 90.62 107 ASP A O 1
ATOM 860 N N . MET A 1 108 ? -9.053 8.275 20.064 1.00 88.88 108 MET A N 1
ATOM 861 C CA . MET A 1 108 ? -7.958 7.347 20.388 1.00 88.88 108 MET A CA 1
ATOM 862 C C . MET A 1 108 ? -8.454 6.153 21.206 1.00 88.88 108 MET A C 1
ATOM 864 O O . MET A 1 108 ? -8.167 5.015 20.847 1.00 88.88 108 MET A O 1
ATOM 868 N N . ASP A 1 109 ? -9.263 6.392 22.241 1.00 88.69 109 ASP A N 1
ATOM 869 C CA . ASP A 1 109 ? -9.825 5.313 23.062 1.00 88.69 109 ASP A CA 1
ATOM 870 C C . ASP A 1 109 ? -10.735 4.373 22.246 1.00 88.69 109 ASP A C 1
ATOM 872 O O . ASP A 1 109 ? -10.786 3.158 22.483 1.00 88.69 109 ASP A O 1
ATOM 876 N N . ILE A 1 110 ? -11.459 4.916 21.261 1.00 89.19 110 ILE A N 1
ATOM 877 C CA . ILE A 1 110 ? -12.274 4.114 20.344 1.00 89.19 110 ILE A CA 1
ATOM 878 C C . ILE A 1 110 ? -11.377 3.280 19.430 1.00 89.19 110 ILE A C 1
ATOM 880 O O . ILE A 1 110 ? -11.622 2.078 19.301 1.00 89.19 110 ILE A O 1
ATOM 884 N N . LEU A 1 111 ? -10.341 3.875 18.833 1.00 88.31 111 LEU A N 1
ATOM 885 C CA . LEU A 1 111 ? -9.384 3.168 17.978 1.00 88.31 111 LEU A CA 1
ATOM 886 C C . LEU A 1 111 ? -8.707 2.024 18.742 1.00 88.31 111 LEU A C 1
ATOM 888 O O . LEU A 1 111 ? -8.678 0.906 18.230 1.00 88.31 111 LEU A O 1
ATOM 892 N N . ASP A 1 112 ? -8.272 2.243 19.983 1.00 85.88 112 ASP A N 1
ATOM 893 C CA . ASP A 1 112 ? -7.648 1.212 20.829 1.00 85.88 112 ASP A CA 1
ATOM 894 C C . ASP A 1 112 ? -8.557 0.007 21.026 1.00 85.88 112 ASP A C 1
ATOM 896 O O . ASP A 1 112 ? -8.163 -1.153 20.852 1.00 85.88 112 ASP A O 1
ATOM 900 N N . SER A 1 113 ? -9.814 0.288 21.373 1.00 84.19 113 SER A N 1
ATOM 901 C CA . SER A 1 113 ? -10.833 -0.735 21.573 1.00 84.19 113 SER A CA 1
ATOM 902 C C . SER A 1 113 ? -11.147 -1.463 20.269 1.00 84.19 113 SER A C 1
ATOM 904 O O . SER A 1 113 ? -11.284 -2.691 20.258 1.00 84.19 113 SER A O 1
ATOM 906 N N . PHE A 1 114 ? -11.268 -0.715 19.173 1.00 83.38 114 PHE A N 1
ATOM 907 C CA . PHE A 1 114 ? -11.618 -1.223 17.856 1.00 83.38 114 PHE A CA 1
ATOM 908 C C . PHE A 1 114 ? -10.518 -2.135 17.302 1.00 83.38 114 PHE A C 1
ATOM 910 O O . PHE A 1 114 ? -10.779 -3.311 17.042 1.00 83.38 114 PHE A O 1
ATOM 917 N N . TYR A 1 115 ? -9.282 -1.644 17.199 1.00 81.25 115 TYR A N 1
ATOM 918 C CA . TYR A 1 115 ? -8.150 -2.379 16.634 1.00 81.25 115 TYR A CA 1
ATOM 919 C C . TYR A 1 115 ? -7.764 -3.605 17.463 1.00 81.25 115 TYR A C 1
ATOM 921 O O . TYR A 1 115 ? -7.541 -4.684 16.905 1.00 81.25 115 TYR A O 1
ATOM 929 N N . SER A 1 116 ? -7.773 -3.495 18.794 1.00 81.88 116 SER A N 1
ATOM 930 C CA . SER A 1 116 ? -7.496 -4.644 19.664 1.00 81.88 116 SER A CA 1
ATOM 931 C C . SER A 1 116 ? -8.521 -5.764 19.462 1.00 81.88 116 SER A C 1
ATOM 933 O O . SER A 1 116 ? -8.159 -6.934 19.309 1.00 81.88 116 SER A O 1
ATOM 935 N N . LYS A 1 117 ? -9.819 -5.427 19.408 1.00 86.25 117 LYS A N 1
ATOM 936 C CA . LYS A 1 117 ? -10.883 -6.413 19.148 1.00 86.25 117 LYS A CA 1
ATOM 937 C C . LYS A 1 117 ? -10.756 -7.024 17.762 1.00 86.25 117 LYS A C 1
ATOM 939 O O . LYS A 1 117 ? -10.977 -8.221 17.606 1.00 86.25 117 LYS A O 1
ATOM 944 N N . LEU A 1 118 ? -10.378 -6.222 16.779 1.00 87.69 118 LEU A N 1
ATOM 945 C CA . LEU A 1 118 ? -10.206 -6.641 15.400 1.00 87.69 118 LEU A CA 1
ATOM 946 C C . LEU A 1 118 ? -9.127 -7.708 15.251 1.00 87.69 118 LEU A C 1
ATOM 948 O O . LEU A 1 118 ? -9.384 -8.766 14.676 1.00 87.69 118 LEU A O 1
ATOM 952 N N . LEU A 1 119 ? -7.946 -7.472 15.824 1.00 87.12 119 LEU A N 1
ATOM 953 C CA . LEU A 1 119 ? -6.865 -8.455 15.823 1.00 87.12 119 LEU A CA 1
ATOM 954 C C . LEU A 1 119 ? -7.259 -9.731 16.573 1.00 87.12 119 LEU A C 1
ATOM 956 O O . LEU A 1 119 ? -7.001 -10.840 16.097 1.00 87.12 119 LEU A O 1
ATOM 960 N N . VAL A 1 120 ? -7.925 -9.602 17.724 1.00 89.44 120 VAL A N 1
ATOM 961 C CA . VAL A 1 120 ? -8.424 -10.760 18.484 1.00 89.44 120 VAL A CA 1
ATOM 962 C C . VAL A 1 120 ? -9.444 -11.559 17.669 1.00 89.44 120 VAL A C 1
ATOM 964 O O . VAL A 1 120 ? -9.379 -12.787 17.637 1.00 89.44 120 VAL A O 1
ATOM 967 N N . ASN A 1 121 ? -10.367 -10.894 16.980 1.00 93.06 121 ASN A N 1
ATOM 968 C CA . ASN A 1 121 ? -11.358 -11.557 16.139 1.00 93.06 121 ASN A CA 1
ATOM 969 C C . ASN A 1 121 ? -10.709 -12.242 14.940 1.00 93.06 121 ASN A C 1
ATOM 971 O O . ASN A 1 121 ? -10.998 -13.406 14.668 1.00 93.06 121 ASN A O 1
ATOM 975 N N . PHE A 1 122 ? -9.784 -11.563 14.262 1.00 93.56 122 PHE A N 1
ATOM 976 C CA . PHE A 1 122 ? -9.066 -12.135 13.133 1.00 93.56 122 PHE A CA 1
ATOM 977 C C . PHE A 1 122 ? -8.272 -13.380 13.545 1.00 93.56 122 PHE A C 1
ATOM 979 O O . PHE A 1 122 ? -8.360 -14.413 12.888 1.00 93.56 122 PHE A O 1
ATOM 986 N N . THR A 1 123 ? -7.555 -13.325 14.669 1.00 91.81 123 THR A N 1
ATOM 987 C CA . THR A 1 123 ? -6.768 -14.467 15.166 1.00 91.81 123 THR A CA 1
ATOM 988 C C . THR A 1 123 ? -7.632 -15.631 15.649 1.00 91.81 123 THR A C 1
ATOM 990 O O . THR A 1 123 ? -7.251 -16.783 15.457 1.00 91.81 123 THR A O 1
ATOM 993 N N . LYS A 1 124 ? -8.801 -15.367 16.247 1.00 94.44 124 LYS A N 1
ATOM 994 C CA . LYS A 1 124 ? -9.704 -16.418 16.749 1.00 94.44 124 LYS A CA 1
ATOM 995 C C . LYS A 1 124 ? -10.613 -17.019 15.682 1.00 94.44 124 LYS A C 1
ATOM 997 O O . LYS A 1 124 ? -10.879 -18.216 15.718 1.00 94.44 124 LYS A O 1
ATOM 1002 N N . PHE A 1 125 ? -11.129 -16.192 14.780 1.00 93.75 125 PHE A N 1
ATOM 1003 C CA . PHE A 1 125 ? -12.223 -16.550 13.874 1.00 93.75 125 PHE A CA 1
ATOM 1004 C C . PHE A 1 125 ? -11.843 -16.446 12.395 1.00 93.75 125 PHE A C 1
ATOM 1006 O O . PHE A 1 125 ? -12.644 -16.796 11.533 1.00 93.75 125 PHE A O 1
ATOM 1013 N N . GLY A 1 126 ? -10.646 -15.948 12.077 1.00 91.69 126 GLY A N 1
ATOM 1014 C CA . GLY A 1 126 ? -10.205 -15.728 10.701 1.00 91.69 126 GLY A CA 1
ATOM 1015 C C . GLY A 1 126 ? -10.878 -14.543 10.003 1.00 91.69 126 GLY A C 1
ATOM 1016 O O . GLY A 1 126 ? -10.626 -14.341 8.819 1.00 91.69 126 GLY A O 1
ATOM 1017 N N . SER A 1 127 ? -11.709 -13.767 10.713 1.00 93.69 127 SER A N 1
ATOM 1018 C CA . SER A 1 127 ? -12.397 -12.577 10.198 1.00 93.69 127 SER A CA 1
ATOM 1019 C C . SER A 1 127 ? -12.291 -11.424 11.204 1.00 93.69 127 SER A C 1
ATOM 1021 O O . SER A 1 127 ? -12.643 -11.622 12.368 1.00 93.69 127 SER A O 1
ATOM 1023 N N . PRO A 1 128 ? -11.826 -10.231 10.794 1.00 92.56 128 PRO A N 1
ATOM 1024 C CA . PRO A 1 128 ? -11.623 -9.091 11.690 1.00 92.56 128 PRO A CA 1
ATOM 1025 C C . PRO A 1 128 ? -12.945 -8.493 12.203 1.00 92.56 128 PRO A C 1
ATOM 1027 O O . PRO A 1 128 ? -13.075 -8.148 13.378 1.00 92.56 128 PRO A O 1
ATOM 1030 N N . SER A 1 129 ? -13.947 -8.407 11.327 1.00 90.31 129 SER A N 1
ATOM 1031 C CA . SER A 1 129 ? -15.282 -7.876 11.612 1.00 90.31 129 SER A CA 1
ATOM 1032 C C . SER A 1 129 ? -16.301 -8.471 10.629 1.00 90.31 129 SER A C 1
ATOM 1034 O O . SER A 1 129 ? -15.910 -8.811 9.512 1.00 90.31 129 SER A O 1
ATOM 1036 N N . PRO A 1 130 ? -17.592 -8.601 10.990 1.00 87.31 130 PRO A N 1
ATOM 1037 C CA . PRO A 1 130 ? -18.647 -8.990 10.050 1.00 87.31 130 PRO A CA 1
ATOM 1038 C C . PRO A 1 130 ? -18.847 -7.998 8.895 1.00 87.31 130 PRO A C 1
ATOM 1040 O O . PRO A 1 130 ? -19.254 -8.407 7.814 1.00 87.31 130 PRO A O 1
ATOM 1043 N N . ASN A 1 131 ? -18.547 -6.714 9.122 1.00 87.81 131 ASN A N 1
ATOM 1044 C CA . ASN A 1 131 ? -18.722 -5.641 8.134 1.00 87.81 131 ASN A CA 1
ATOM 1045 C C . ASN A 1 131 ? -17.461 -5.390 7.295 1.00 87.81 131 ASN A C 1
ATOM 1047 O O . ASN A 1 131 ? -17.430 -4.468 6.487 1.00 87.81 131 ASN A O 1
ATOM 1051 N N . TRP A 1 132 ? -16.402 -6.169 7.518 1.00 93.25 132 TRP A N 1
ATOM 1052 C CA . TRP A 1 132 ? -15.172 -6.061 6.751 1.00 93.25 132 TRP A CA 1
ATOM 1053 C C . TRP A 1 132 ? -15.144 -7.183 5.725 1.00 93.25 132 TRP A C 1
ATOM 1055 O O . TRP A 1 132 ? -14.942 -8.355 6.052 1.00 93.25 132 TRP A O 1
ATOM 1065 N N . GLU A 1 133 ? -15.376 -6.811 4.473 1.00 96.25 133 GLU A N 1
ATOM 1066 C CA . GLU A 1 133 ? -15.365 -7.749 3.361 1.00 96.25 133 GLU A CA 1
ATOM 1067 C C . GLU A 1 133 ? -13.947 -8.259 3.084 1.00 96.25 133 GLU A C 1
ATOM 1069 O O . GLU A 1 133 ? -12.956 -7.544 3.239 1.00 96.25 133 GLU A O 1
ATOM 1074 N N . LYS A 1 134 ? -13.840 -9.517 2.653 1.00 97.56 134 LYS A N 1
ATOM 1075 C CA . LYS A 1 134 ? -12.563 -10.051 2.169 1.00 97.56 134 LYS A CA 1
ATOM 1076 C C . LYS A 1 134 ? -12.115 -9.261 0.941 1.00 97.56 134 LYS A C 1
ATOM 1078 O O . LYS A 1 134 ? -12.955 -8.778 0.182 1.00 97.56 134 LYS A O 1
ATOM 1083 N N . TYR A 1 135 ? -10.806 -9.178 0.748 1.00 98.19 135 TYR A N 1
ATOM 1084 C CA . TYR A 1 135 ? -10.214 -8.599 -0.446 1.00 98.19 135 TYR A CA 1
ATOM 1085 C C . TYR A 1 135 ? -10.693 -9.356 -1.693 1.00 98.19 135 TYR A C 1
ATOM 1087 O O . TYR A 1 135 ? -10.653 -10.585 -1.749 1.00 98.19 135 TYR A O 1
ATOM 1095 N N . ASP A 1 136 ? -11.154 -8.597 -2.672 1.00 98.19 136 ASP A N 1
ATOM 1096 C CA . ASP A 1 136 ? -11.616 -9.003 -3.986 1.00 98.19 136 ASP A CA 1
ATOM 1097 C C . ASP A 1 136 ? -10.734 -8.270 -5.006 1.00 98.19 136 ASP A C 1
ATOM 1099 O O . ASP A 1 136 ? -10.874 -7.051 -5.170 1.00 98.19 136 ASP A O 1
ATOM 1103 N N . PRO A 1 137 ? -9.827 -8.984 -5.698 1.00 96.94 137 PRO A N 1
ATOM 1104 C CA . PRO A 1 137 ? -8.924 -8.378 -6.671 1.00 96.94 137 PRO A CA 1
ATOM 1105 C C . PRO A 1 137 ? -9.645 -7.577 -7.760 1.00 96.94 137 PRO A C 1
ATOM 1107 O O . PRO A 1 137 ? -9.110 -6.585 -8.237 1.00 96.94 137 PRO A O 1
ATOM 1110 N N . SER A 1 138 ? -10.884 -7.947 -8.115 1.00 96.88 138 SER A N 1
ATOM 1111 C CA . SER A 1 138 ? -11.655 -7.238 -9.147 1.00 96.88 138 SER A CA 1
ATOM 1112 C C . SER A 1 138 ? -12.159 -5.860 -8.711 1.00 96.88 138 SER A C 1
ATOM 1114 O O . SER A 1 138 ? -12.496 -5.035 -9.557 1.00 96.88 138 SER A O 1
ATOM 1116 N N . LYS A 1 139 ? -12.228 -5.612 -7.398 1.00 98.12 139 LYS A N 1
ATOM 1117 C CA . LYS A 1 139 ? -12.667 -4.336 -6.813 1.00 98.12 139 LYS A CA 1
ATOM 1118 C C . LYS A 1 139 ? -11.528 -3.560 -6.170 1.00 98.12 139 LYS A C 1
ATOM 1120 O O . LYS A 1 139 ? -11.682 -2.367 -5.913 1.00 98.12 139 LYS A O 1
ATOM 1125 N N . MET A 1 140 ? -10.437 -4.249 -5.832 1.00 97.94 140 MET A N 1
ATOM 1126 C CA . MET A 1 140 ? -9.378 -3.739 -4.965 1.00 97.94 140 MET A CA 1
ATOM 1127 C C . MET A 1 140 ? -9.964 -3.104 -3.692 1.00 97.94 140 MET A C 1
ATOM 1129 O O . MET A 1 140 ? -9.620 -1.977 -3.332 1.00 97.94 140 MET A O 1
ATOM 1133 N N . ASN A 1 141 ? -10.921 -3.793 -3.061 1.00 98.44 141 ASN A N 1
ATOM 1134 C CA . ASN A 1 141 ? -11.631 -3.275 -1.896 1.00 98.44 141 ASN A CA 1
ATOM 1135 C C . ASN A 1 141 ? -10.753 -3.284 -0.643 1.00 98.44 141 ASN A C 1
ATOM 1137 O O . ASN A 1 141 ? -9.962 -4.197 -0.415 1.00 98.44 141 ASN A O 1
ATOM 1141 N N . PHE A 1 142 ? -10.918 -2.277 0.202 1.00 97.94 142 PHE A N 1
ATOM 1142 C CA . PHE A 1 142 ? -10.154 -2.114 1.433 1.00 97.94 142 PHE A CA 1
ATOM 1143 C C . PHE A 1 142 ? -10.985 -1.383 2.484 1.00 97.94 142 PHE A C 1
ATOM 1145 O O . PHE A 1 142 ? -11.959 -0.704 2.166 1.00 97.94 142 PHE A O 1
ATOM 1152 N N . MET A 1 143 ? -10.607 -1.526 3.749 1.00 95.75 143 MET A N 1
ATOM 1153 C CA . MET A 1 143 ? -11.183 -0.742 4.835 1.00 95.75 143 MET A CA 1
ATOM 1154 C C . MET A 1 143 ? -10.415 0.578 4.970 1.00 95.75 143 MET A C 1
ATOM 1156 O O . MET A 1 143 ? -9.238 0.572 5.335 1.00 95.75 143 MET A O 1
ATOM 1160 N N . ALA A 1 144 ? -11.067 1.705 4.696 1.00 95.56 144 ALA A N 1
ATOM 1161 C CA . ALA A 1 144 ? -10.555 3.021 5.052 1.00 95.56 144 ALA A CA 1
ATOM 1162 C C . ALA A 1 144 ? -10.758 3.229 6.558 1.00 95.56 144 ALA A C 1
ATOM 1164 O O . ALA A 1 144 ? -11.887 3.269 7.052 1.00 95.56 144 ALA A O 1
ATOM 1165 N N . MET A 1 145 ? -9.650 3.308 7.287 1.00 91.31 145 MET A N 1
ATOM 1166 C CA . MET A 1 145 ? -9.615 3.363 8.740 1.00 91.31 145 MET A CA 1
ATOM 1167 C C . MET A 1 145 ? -9.423 4.804 9.216 1.00 91.31 145 MET A C 1
ATOM 1169 O O . MET A 1 145 ? -8.308 5.326 9.230 1.00 91.31 145 MET A O 1
ATOM 1173 N N . GLU A 1 146 ? -10.518 5.428 9.631 1.00 92.62 146 GLU A N 1
ATOM 1174 C CA . GLU A 1 146 ? -10.558 6.771 10.209 1.00 92.62 146 GLU A CA 1
ATOM 1175 C C . GLU A 1 146 ? -11.700 6.839 11.222 1.00 92.62 146 GLU A C 1
ATOM 1177 O O . GLU A 1 146 ? -12.766 6.257 11.001 1.00 92.62 146 GLU A O 1
ATOM 1182 N N . ILE A 1 147 ? -11.461 7.519 12.341 1.00 92.44 147 ILE A N 1
ATOM 1183 C CA . ILE A 1 147 ? -12.481 7.841 13.334 1.00 92.44 147 ILE A CA 1
ATOM 1184 C C . ILE A 1 147 ? -12.382 9.325 13.660 1.00 92.44 147 ILE A C 1
ATOM 1186 O O . ILE A 1 147 ? -11.316 9.815 14.038 1.00 92.44 147 ILE A O 1
ATOM 1190 N N . ASP A 1 148 ? -13.517 10.003 13.537 1.00 94.31 148 ASP A N 1
ATOM 1191 C CA . ASP A 1 148 ? -13.735 11.359 14.033 1.00 94.31 148 ASP A CA 1
ATOM 1192 C C . ASP A 1 148 ? -15.159 11.416 14.590 1.00 94.31 148 ASP A C 1
ATOM 1194 O O . ASP A 1 148 ? -16.143 11.448 13.844 1.00 94.31 148 ASP A O 1
ATOM 1198 N N . THR A 1 149 ? -15.285 11.372 15.915 1.00 93.56 149 THR A N 1
ATOM 1199 C CA . THR A 1 149 ? -16.598 11.365 16.573 1.00 93.56 149 THR A CA 1
ATOM 1200 C C . THR A 1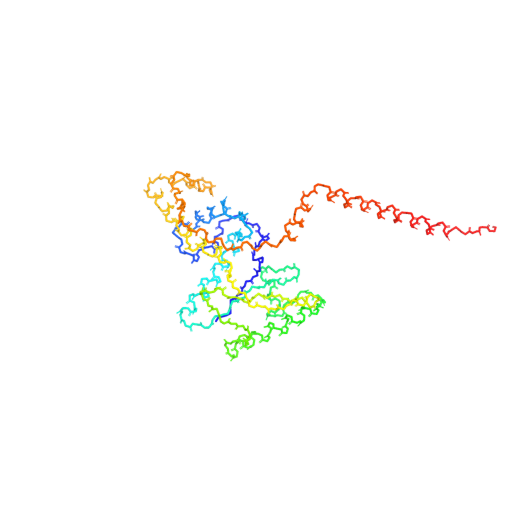 149 ? -17.331 12.698 16.482 1.00 93.56 149 THR A C 1
ATOM 1202 O O . THR A 1 149 ? -18.561 12.712 16.544 1.00 93.56 149 THR A O 1
ATOM 1205 N N . GLU A 1 150 ? -16.618 13.810 16.305 1.00 94.56 150 GLU A N 1
ATOM 1206 C CA . GLU A 1 150 ? -17.227 15.132 16.153 1.00 94.56 150 GLU A CA 1
ATOM 1207 C C . GLU A 1 150 ? -17.873 15.283 14.771 1.00 94.56 150 GLU A C 1
ATOM 1209 O O . GLU A 1 150 ? -18.958 15.857 14.648 1.00 94.56 150 GLU A O 1
ATOM 1214 N N . GLN A 1 151 ? -17.238 14.721 13.740 1.00 94.62 151 GLN A N 1
ATOM 1215 C CA . GLN A 1 151 ? -17.721 14.733 12.357 1.00 94.62 151 GLN A CA 1
ATOM 1216 C C . GLN A 1 151 ? -18.572 13.505 11.998 1.00 94.62 151 GLN A C 1
ATOM 1218 O O . GLN A 1 151 ? -19.162 13.459 10.919 1.00 94.62 151 GLN A O 1
ATOM 1223 N N . GLY A 1 152 ? -18.659 12.516 12.893 1.00 94.31 152 GLY A N 1
ATOM 1224 C CA . GLY A 1 152 ? -19.372 11.260 12.654 1.00 94.31 152 GLY A CA 1
ATOM 1225 C C . GLY A 1 152 ? -18.705 10.379 11.595 1.00 94.31 152 GLY A C 1
ATOM 1226 O O . GLY A 1 152 ? -19.393 9.648 10.883 1.00 94.31 152 GLY A O 1
ATOM 1227 N N . ILE A 1 153 ? -17.380 10.473 11.458 1.00 94.06 153 ILE A N 1
ATOM 1228 C CA . ILE A 1 153 ? -16.594 9.628 10.560 1.00 94.06 153 ILE A CA 1
ATOM 1229 C C . ILE A 1 153 ? -16.312 8.305 11.268 1.00 94.06 153 ILE A C 1
ATOM 1231 O O . ILE A 1 153 ? -15.796 8.273 12.386 1.00 94.06 153 ILE A O 1
ATOM 1235 N N . GLU A 1 154 ? -16.633 7.213 10.581 1.00 91.69 154 GLU A N 1
ATOM 1236 C CA . GLU A 1 154 ? -16.394 5.844 11.025 1.00 91.69 154 GLU A CA 1
ATOM 1237 C C . GLU A 1 154 ? -15.649 5.053 9.936 1.00 91.69 154 GLU A C 1
ATOM 1239 O O . GLU A 1 154 ? -15.716 5.421 8.753 1.00 91.69 154 GLU A O 1
ATOM 1244 N N . PRO A 1 155 ? -14.988 3.931 10.290 1.00 91.56 155 PRO A N 1
ATOM 1245 C CA . PRO A 1 155 ? -14.329 3.081 9.312 1.00 91.56 155 PRO A CA 1
ATOM 1246 C C . PRO A 1 155 ? -15.319 2.544 8.282 1.00 91.56 155 PRO A C 1
ATOM 1248 O O . PRO A 1 155 ? -16.412 2.084 8.630 1.00 91.56 155 PRO A O 1
ATOM 1251 N N . LYS A 1 156 ? -14.926 2.558 7.009 1.00 94.56 156 LYS A N 1
ATOM 1252 C CA . LYS A 1 156 ? -15.809 2.177 5.901 1.00 94.56 156 LYS A CA 1
ATOM 1253 C C . LYS A 1 156 ? -15.072 1.403 4.816 1.00 94.56 156 LYS A C 1
ATOM 1255 O O . LYS A 1 156 ? -13.888 1.617 4.572 1.00 94.56 156 LYS A O 1
ATOM 1260 N N . MET A 1 157 ? -15.800 0.521 4.136 1.00 97.06 157 MET A N 1
ATOM 1261 C CA . MET A 1 157 ? -15.289 -0.168 2.953 1.00 97.06 157 MET A CA 1
ATOM 1262 C C . MET A 1 157 ? -15.233 0.794 1.763 1.00 97.06 157 MET A C 1
ATOM 1264 O O . MET A 1 157 ? -16.212 1.474 1.456 1.00 97.06 157 MET A O 1
ATOM 1268 N N . GLU A 1 158 ? -14.103 0.801 1.070 1.00 97.94 158 GLU A N 1
ATOM 1269 C CA . GLU A 1 158 ? -13.871 1.509 -0.188 1.00 97.94 158 GLU A CA 1
ATOM 1270 C C . GLU A 1 158 ? -13.335 0.535 -1.249 1.00 97.94 158 GLU A C 1
ATOM 1272 O O . GLU A 1 158 ? -12.973 -0.599 -0.938 1.00 97.94 158 GLU A O 1
ATOM 1277 N N . ASN A 1 159 ? -13.304 0.976 -2.508 1.00 98.38 159 ASN A N 1
ATOM 1278 C CA . ASN A 1 159 ? -12.784 0.233 -3.661 1.00 98.38 159 ASN A CA 1
ATOM 1279 C C . ASN A 1 159 ? -11.668 1.032 -4.343 1.00 98.38 159 ASN A C 1
ATOM 1281 O O . ASN A 1 159 ? -11.528 2.229 -4.095 1.00 98.38 159 ASN A O 1
ATOM 1285 N N . GLY A 1 160 ? -10.916 0.386 -5.236 1.00 97.94 160 GLY A N 1
ATOM 1286 C CA . GLY A 1 160 ? -9.888 1.055 -6.035 1.00 97.94 160 GLY A CA 1
ATOM 1287 C C . GLY A 1 160 ? -8.644 1.438 -5.233 1.00 97.94 160 GLY A C 1
ATOM 1288 O O . GLY A 1 160 ? -8.092 2.516 -5.445 1.00 97.94 160 GLY A O 1
ATOM 1289 N N . PHE A 1 161 ? -8.207 0.580 -4.301 1.00 98.19 161 PHE A N 1
ATOM 1290 C CA . PHE A 1 161 ? -7.002 0.796 -3.491 1.00 98.19 161 PHE A CA 1
ATOM 1291 C C . PHE A 1 161 ? -5.783 1.161 -4.356 1.00 98.19 161 PHE A C 1
ATOM 1293 O O . PHE A 1 161 ? -5.197 0.291 -5.001 1.00 98.19 161 PHE A O 1
ATOM 1300 N N . HIS A 1 162 ? -5.406 2.446 -4.367 1.00 97.38 162 HIS A N 1
ATOM 1301 C CA . HIS A 1 162 ? -4.291 2.998 -5.156 1.00 97.38 162 HIS A CA 1
ATOM 1302 C C . HIS A 1 162 ? -4.247 2.512 -6.616 1.00 97.38 162 HIS A C 1
ATOM 1304 O O . HIS A 1 162 ? -3.167 2.372 -7.186 1.00 97.38 162 HIS A O 1
ATOM 1310 N N . GLU A 1 163 ? -5.405 2.246 -7.228 1.00 96.88 163 GLU A N 1
ATOM 1311 C CA . GLU A 1 163 ? -5.509 1.497 -8.491 1.00 96.88 163 GLU A CA 1
ATOM 1312 C C . GLU A 1 163 ? -4.641 2.091 -9.614 1.00 96.88 163 GLU A C 1
ATOM 1314 O O . GLU A 1 163 ? -3.916 1.364 -10.292 1.00 96.88 163 GLU A O 1
ATOM 1319 N N . GLU A 1 164 ? -4.660 3.416 -9.783 1.00 96.12 164 GLU A N 1
ATOM 1320 C CA . GLU A 1 164 ? -3.868 4.108 -10.808 1.00 96.12 164 GLU A CA 1
ATOM 1321 C C . GLU A 1 164 ? -2.361 3.866 -10.627 1.00 96.12 164 GLU A C 1
ATOM 1323 O O . GLU A 1 164 ? -1.665 3.485 -11.571 1.00 96.12 164 GLU A O 1
ATOM 1328 N N . LEU A 1 165 ? -1.865 4.042 -9.401 1.00 95.75 165 LEU A N 1
ATOM 1329 C CA . LEU A 1 165 ? -0.460 3.846 -9.062 1.00 95.75 165 LEU A CA 1
ATOM 1330 C C . LEU A 1 165 ? -0.057 2.375 -9.206 1.00 95.75 165 LEU A C 1
ATOM 1332 O O . LEU A 1 165 ? 0.987 2.074 -9.786 1.00 95.75 165 LEU A O 1
ATOM 1336 N N . VAL A 1 166 ? -0.884 1.461 -8.694 1.00 95.88 166 VAL A N 1
ATOM 1337 C CA . VAL A 1 166 ? -0.639 0.015 -8.753 1.00 95.88 166 VAL A CA 1
ATOM 1338 C C . VAL A 1 166 ? -0.538 -0.450 -10.200 1.00 95.88 166 VAL A C 1
ATOM 1340 O O . VAL A 1 166 ? 0.465 -1.055 -10.583 1.00 95.88 166 VAL A O 1
ATOM 1343 N N . ASN A 1 167 ? -1.514 -0.088 -11.031 1.00 95.31 167 ASN A N 1
ATOM 1344 C CA . ASN A 1 167 ? -1.510 -0.430 -12.450 1.00 95.31 167 ASN A CA 1
ATOM 1345 C C . ASN A 1 167 ? -0.297 0.159 -13.172 1.00 95.31 167 ASN A C 1
ATOM 1347 O O . ASN A 1 167 ? 0.327 -0.521 -13.988 1.00 95.31 167 ASN A O 1
ATOM 1351 N N . PHE A 1 168 ? 0.093 1.391 -12.844 1.00 95.38 168 PHE A N 1
ATOM 1352 C CA . PHE A 1 168 ? 1.269 2.007 -13.442 1.00 95.38 168 PHE A CA 1
ATOM 1353 C C . PHE A 1 168 ? 2.556 1.219 -13.150 1.00 95.38 168 PHE A C 1
ATOM 1355 O O . PHE A 1 168 ? 3.345 0.952 -14.061 1.00 95.38 168 PHE A O 1
ATOM 1362 N N . TRP A 1 169 ? 2.769 0.797 -11.903 1.00 94.31 169 TRP A N 1
ATOM 1363 C CA . TRP A 1 169 ? 3.944 -0.000 -11.541 1.00 94.31 169 TRP A CA 1
ATOM 1364 C C . TRP A 1 169 ? 3.925 -1.403 -12.155 1.00 94.31 169 TRP A C 1
ATOM 1366 O O . TRP A 1 169 ? 4.953 -1.857 -12.656 1.00 94.31 169 TRP A O 1
ATOM 1376 N N . LEU A 1 170 ? 2.770 -2.070 -12.180 1.00 93.06 170 LEU A N 1
ATOM 1377 C CA . LEU A 1 170 ? 2.661 -3.439 -12.696 1.00 93.06 170 LEU A CA 1
ATOM 1378 C C . LEU A 1 170 ? 2.670 -3.521 -14.231 1.00 93.06 170 LEU A C 1
ATOM 1380 O O . LEU A 1 170 ? 3.042 -4.553 -14.787 1.00 93.06 170 LEU A O 1
ATOM 1384 N N . ILE A 1 171 ? 2.291 -2.449 -14.931 1.00 93.19 171 ILE A N 1
ATOM 1385 C CA . ILE A 1 171 ? 2.177 -2.439 -16.397 1.00 93.19 171 ILE A CA 1
ATOM 1386 C C . ILE A 1 171 ? 3.255 -1.550 -17.019 1.00 93.19 171 ILE A C 1
ATOM 1388 O O . ILE A 1 171 ? 4.099 -2.015 -17.790 1.00 93.19 171 ILE A O 1
ATOM 1392 N N . ASN A 1 172 ? 3.241 -0.254 -16.704 1.00 93.94 172 ASN A N 1
ATOM 1393 C CA . ASN A 1 172 ? 4.090 0.724 -17.379 1.00 93.94 172 ASN A CA 1
ATOM 1394 C C . ASN A 1 172 ? 5.554 0.599 -16.958 1.00 93.94 172 ASN A C 1
ATOM 1396 O O . ASN A 1 172 ? 6.432 0.642 -17.821 1.00 93.94 172 ASN A O 1
ATOM 1400 N N . MET A 1 173 ? 5.833 0.406 -15.666 1.00 91.88 173 MET A N 1
ATOM 1401 C CA . MET A 1 173 ? 7.217 0.263 -15.200 1.00 91.88 173 MET A CA 1
ATOM 1402 C C . MET A 1 173 ? 7.854 -1.049 -15.677 1.00 91.88 173 MET A C 1
ATOM 1404 O O . MET A 1 173 ? 9.028 -1.039 -16.040 1.00 91.88 173 MET A O 1
ATOM 1408 N N . MET A 1 174 ? 7.080 -2.135 -15.811 1.00 90.75 174 MET A N 1
ATOM 1409 C CA . MET A 1 174 ? 7.543 -3.378 -16.452 1.00 90.75 174 MET A CA 1
ATOM 1410 C C . MET A 1 174 ? 7.917 -3.162 -17.925 1.00 90.75 174 MET A C 1
ATOM 1412 O O . MET A 1 174 ? 8.913 -3.698 -18.409 1.00 90.75 174 MET A O 1
ATOM 1416 N N . GLN A 1 175 ? 7.146 -2.353 -18.658 1.00 92.50 175 GLN A N 1
ATOM 1417 C CA . GLN A 1 175 ? 7.491 -2.007 -20.038 1.00 92.50 175 GLN A CA 1
ATOM 1418 C C . GLN A 1 175 ? 8.741 -1.119 -20.113 1.00 92.50 175 GLN A C 1
ATOM 1420 O O . GLN A 1 175 ? 9.568 -1.296 -21.006 1.00 92.50 175 GLN A O 1
ATOM 1425 N N . ILE A 1 176 ? 8.896 -0.175 -19.181 1.00 92.69 176 ILE A N 1
ATOM 1426 C CA . ILE A 1 176 ? 10.101 0.657 -19.080 1.00 92.69 176 ILE A CA 1
ATOM 1427 C C . ILE A 1 176 ? 11.334 -0.217 -18.838 1.00 92.69 176 ILE A C 1
ATOM 1429 O O . ILE A 1 176 ? 12.341 -0.022 -19.518 1.00 92.69 176 ILE A O 1
ATOM 1433 N N . ASP A 1 177 ? 11.242 -1.198 -17.940 1.00 92.50 177 ASP A N 1
ATOM 1434 C CA . ASP A 1 177 ? 12.326 -2.143 -17.671 1.00 92.50 177 ASP A CA 1
ATOM 1435 C C . ASP A 1 177 ? 12.738 -2.912 -18.938 1.00 92.50 177 ASP A C 1
ATOM 1437 O O . ASP A 1 177 ? 13.914 -2.922 -19.302 1.00 92.50 177 ASP A O 1
ATOM 1441 N N . ARG A 1 178 ? 11.770 -3.443 -19.701 1.00 92.69 178 ARG A N 1
ATOM 1442 C CA . ARG A 1 178 ? 12.038 -4.112 -20.992 1.00 92.69 178 ARG A CA 1
ATOM 1443 C C . ARG A 1 178 ? 12.722 -3.197 -22.005 1.00 92.69 178 ARG A C 1
ATOM 1445 O O . ARG A 1 178 ? 13.682 -3.610 -22.651 1.00 92.69 178 ARG A O 1
ATOM 1452 N N . ASN A 1 179 ? 12.279 -1.946 -22.116 1.00 91.56 179 ASN A N 1
ATOM 1453 C CA . ASN A 1 179 ? 12.900 -0.981 -23.024 1.00 91.56 179 ASN A CA 1
ATOM 1454 C C . ASN A 1 179 ? 14.358 -0.694 -22.627 1.00 91.56 179 ASN A C 1
ATOM 1456 O O . ASN A 1 179 ? 15.215 -0.531 -23.493 1.00 91.56 179 ASN A O 1
ATOM 1460 N N . ILE A 1 180 ? 14.664 -0.656 -21.325 1.00 89.81 180 ILE A N 1
ATOM 1461 C CA . ILE A 1 180 ? 16.040 -0.493 -20.836 1.00 89.81 180 ILE A CA 1
ATOM 1462 C C . ILE A 1 180 ? 16.906 -1.691 -21.253 1.00 89.81 180 ILE A C 1
ATOM 1464 O O . ILE A 1 180 ? 18.043 -1.482 -21.684 1.00 89.81 180 ILE A O 1
ATOM 1468 N N . ILE A 1 181 ? 16.380 -2.922 -21.193 1.00 90.44 181 ILE A N 1
ATOM 1469 C CA . ILE A 1 181 ? 17.080 -4.122 -21.690 1.00 90.44 181 ILE A CA 1
ATOM 1470 C C . ILE A 1 181 ? 17.432 -3.957 -23.174 1.00 90.44 181 ILE A C 1
ATOM 1472 O O . ILE A 1 181 ? 18.592 -4.126 -23.551 1.00 90.44 181 ILE A O 1
ATOM 1476 N N . GLU A 1 182 ? 16.464 -3.582 -24.013 1.00 90.50 182 GLU A N 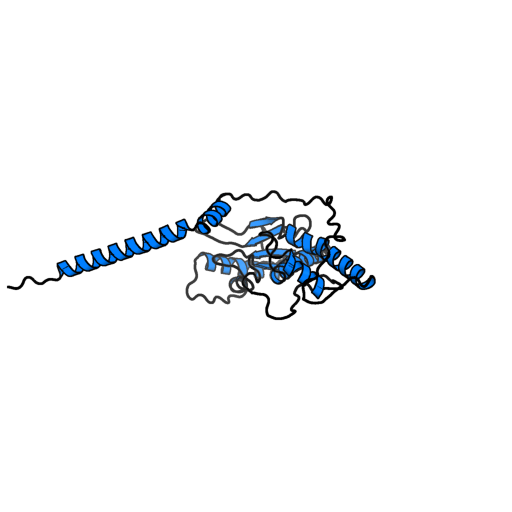1
ATOM 1477 C CA . GLU A 1 182 ? 16.679 -3.396 -25.455 1.00 90.50 182 GLU A CA 1
ATOM 1478 C C . GLU A 1 182 ? 17.731 -2.318 -25.749 1.00 90.50 182 GLU A C 1
ATOM 1480 O O . GLU A 1 182 ? 18.647 -2.535 -26.545 1.00 90.50 182 GLU A O 1
ATOM 1485 N N . MET A 1 183 ? 17.669 -1.182 -25.050 1.00 88.19 183 MET A N 1
ATOM 1486 C CA . MET A 1 183 ? 18.663 -0.113 -25.187 1.00 88.19 183 MET A CA 1
ATOM 1487 C C . MET A 1 183 ? 20.071 -0.578 -24.795 1.00 88.19 183 MET A C 1
ATOM 1489 O O . MET A 1 183 ? 21.048 -0.199 -25.447 1.00 88.19 183 MET A O 1
ATOM 1493 N N . LYS A 1 184 ? 20.198 -1.403 -23.745 1.00 88.00 184 LYS A N 1
ATOM 1494 C CA . LYS A 1 184 ? 21.485 -1.978 -23.324 1.00 88.00 184 LYS A CA 1
ATOM 1495 C C . LYS A 1 184 ? 22.039 -2.935 -24.378 1.00 88.00 184 LYS A C 1
ATOM 1497 O O . LYS A 1 184 ? 23.226 -2.860 -24.685 1.00 88.00 184 LYS A O 1
ATOM 1502 N N . LEU A 1 185 ? 21.191 -3.777 -24.970 1.00 90.00 185 LEU A N 1
ATOM 1503 C CA . LEU A 1 185 ? 21.590 -4.707 -26.034 1.00 90.00 185 LEU A CA 1
ATOM 1504 C C . LEU A 1 185 ? 22.031 -3.983 -27.314 1.00 90.00 185 LEU A C 1
ATOM 1506 O O . LEU A 1 185 ? 22.977 -4.421 -27.966 1.00 90.00 185 LEU A O 1
ATOM 1510 N N . ASN A 1 186 ? 21.400 -2.854 -27.640 1.00 89.62 186 ASN A N 1
ATOM 1511 C CA . ASN A 1 186 ? 21.722 -2.062 -28.829 1.00 89.62 186 ASN A CA 1
ATOM 1512 C C . ASN A 1 186 ? 22.907 -1.097 -28.626 1.00 89.62 186 ASN A C 1
ATOM 1514 O O . ASN A 1 186 ? 23.300 -0.403 -29.562 1.00 89.62 186 ASN A O 1
ATOM 1518 N N . GLY A 1 187 ? 23.488 -1.033 -27.421 1.00 85.00 187 GLY A N 1
ATOM 1519 C CA . GLY A 1 187 ? 24.569 -0.096 -27.095 1.00 85.00 187 GLY A CA 1
ATOM 1520 C C . GLY A 1 187 ? 24.124 1.371 -27.023 1.00 85.00 187 GLY A C 1
ATOM 1521 O O . GLY A 1 187 ? 24.958 2.272 -27.059 1.00 85.00 187 GLY A O 1
ATOM 1522 N N . GLU A 1 188 ? 22.819 1.622 -26.917 1.00 81.75 188 GLU A N 1
ATOM 1523 C CA . GLU A 1 188 ? 22.212 2.960 -26.856 1.00 81.75 188 GLU A CA 1
ATOM 1524 C C . GLU A 1 188 ? 22.004 3.443 -25.410 1.00 81.75 188 GLU A C 1
ATOM 1526 O O . GLU A 1 188 ? 21.563 4.569 -25.164 1.00 81.75 188 GLU A O 1
ATOM 1531 N N . TYR A 1 189 ? 22.312 2.587 -24.433 1.00 78.00 189 TYR A N 1
ATOM 1532 C CA . TYR A 1 189 ? 22.133 2.881 -23.021 1.00 78.00 189 TYR A CA 1
ATOM 1533 C C . TYR A 1 189 ? 23.311 3.667 -22.434 1.00 78.00 189 TYR A C 1
ATOM 1535 O O . TYR A 1 189 ? 24.398 3.127 -22.236 1.00 78.00 189 TYR A O 1
ATOM 1543 N N . ASN A 1 190 ? 23.076 4.929 -22.070 1.00 66.00 190 ASN A N 1
ATOM 1544 C CA . ASN A 1 190 ? 24.022 5.734 -21.298 1.00 66.00 190 ASN A CA 1
ATOM 1545 C C . ASN A 1 190 ? 23.568 5.808 -19.835 1.00 66.00 190 ASN A C 1
ATOM 1547 O O . ASN A 1 190 ? 22.669 6.575 -19.499 1.00 66.00 190 ASN A O 1
ATOM 1551 N N . SER A 1 191 ? 24.213 5.031 -18.959 1.00 61.25 191 SER A N 1
ATOM 1552 C CA . SER A 1 191 ? 23.885 4.968 -17.523 1.00 61.25 191 SER A CA 1
ATOM 1553 C C . SER A 1 191 ? 24.432 6.144 -16.699 1.00 61.25 191 SER A C 1
ATOM 1555 O O . SER A 1 191 ? 24.354 6.130 -15.468 1.00 61.25 191 SER A O 1
ATOM 1557 N N . PHE A 1 192 ? 25.068 7.127 -17.337 1.00 46.12 192 PHE A N 1
ATOM 1558 C CA . PHE A 1 192 ? 25.792 8.173 -16.627 1.00 46.12 192 PHE A CA 1
ATOM 1559 C C . PHE A 1 192 ? 24.833 9.278 -16.168 1.00 46.12 192 PHE A C 1
ATOM 1561 O O . PHE A 1 192 ? 24.297 10.013 -16.992 1.00 46.12 192 PHE A O 1
ATOM 1568 N N . ASP A 1 193 ? 24.690 9.380 -14.841 1.00 40.31 193 ASP A N 1
ATOM 1569 C CA . ASP A 1 193 ? 24.072 10.462 -14.047 1.00 40.31 193 ASP A CA 1
ATOM 1570 C C . ASP A 1 193 ? 22.684 10.200 -13.432 1.00 40.31 193 ASP A C 1
ATOM 1572 O O . ASP A 1 193 ? 21.966 11.138 -13.095 1.00 40.31 193 ASP A O 1
ATOM 1576 N N . GLY A 1 194 ? 22.236 8.944 -13.291 1.00 43.12 194 GLY A N 1
ATOM 1577 C CA . GLY A 1 194 ? 20.942 8.650 -12.638 1.00 43.12 194 GLY A CA 1
ATOM 1578 C C . GLY A 1 194 ? 19.723 9.257 -13.356 1.00 43.12 194 GLY A C 1
ATOM 1579 O O . GLY A 1 194 ? 18.588 9.081 -12.929 1.00 43.12 194 GLY A O 1
ATOM 1580 N N . ARG A 1 195 ? 19.955 9.934 -14.481 1.00 42.38 195 ARG A N 1
ATOM 1581 C CA . ARG A 1 195 ? 19.008 10.402 -15.473 1.00 42.38 195 ARG A CA 1
ATOM 1582 C C . ARG A 1 195 ? 19.112 9.423 -16.621 1.00 42.38 195 ARG A C 1
ATOM 1584 O O . ARG A 1 195 ? 19.878 9.638 -17.554 1.00 42.38 195 ARG A O 1
ATOM 1591 N N . ALA A 1 196 ? 18.328 8.355 -16.568 1.00 40.69 196 ALA A N 1
ATOM 1592 C CA . ALA A 1 196 ? 18.012 7.622 -17.781 1.00 40.69 196 ALA A CA 1
ATOM 1593 C C . ALA A 1 196 ? 17.327 8.612 -18.742 1.00 40.69 196 ALA A C 1
ATOM 1595 O O . ALA A 1 196 ? 16.117 8.866 -18.675 1.00 40.69 196 ALA A O 1
ATOM 1596 N N . GLN A 1 197 ? 18.119 9.249 -19.606 1.00 40.53 197 GLN A N 1
ATOM 1597 C CA . GLN A 1 197 ? 17.607 9.996 -20.738 1.00 40.53 197 GLN A CA 1
ATOM 1598 C C . GLN A 1 197 ? 17.099 8.966 -21.736 1.00 40.53 197 GLN A C 1
ATOM 1600 O O . GLN A 1 197 ? 17.774 8.610 -22.695 1.00 40.53 197 GLN A O 1
ATOM 1605 N N . LEU A 1 198 ? 15.880 8.477 -21.506 1.00 42.38 198 LEU A N 1
ATOM 1606 C CA . LEU A 1 198 ? 15.101 7.926 -22.600 1.00 42.38 198 LEU A CA 1
ATOM 1607 C C . LEU A 1 198 ? 14.920 9.065 -23.601 1.00 42.38 198 LEU A C 1
ATOM 1609 O O . LEU A 1 198 ? 14.182 10.021 -23.336 1.00 42.38 198 LEU A O 1
ATOM 1613 N N . THR A 1 199 ? 15.642 8.989 -24.713 1.00 37.47 199 THR A N 1
ATOM 1614 C CA . THR A 1 199 ? 15.403 9.841 -25.865 1.00 37.47 199 THR A CA 1
ATOM 1615 C C . THR A 1 199 ? 13.956 9.606 -26.291 1.00 37.47 199 THR A C 1
ATOM 1617 O O . THR A 1 199 ? 13.516 8.486 -26.547 1.00 37.47 199 THR A O 1
ATOM 1620 N N . THR A 1 200 ? 13.175 10.680 -26.346 1.00 41.44 200 THR A N 1
ATOM 1621 C CA . THR A 1 200 ? 11.742 10.684 -26.689 1.00 41.44 200 THR A CA 1
ATOM 1622 C C . THR A 1 200 ? 11.429 10.138 -28.088 1.00 41.44 200 THR A C 1
ATOM 1624 O O . THR A 1 200 ? 10.271 10.107 -28.484 1.00 41.44 200 THR A O 1
ATOM 1627 N N . LYS A 1 201 ? 12.437 9.682 -28.842 1.00 39.19 201 LYS A N 1
ATOM 1628 C CA . LYS A 1 201 ? 12.275 9.054 -30.154 1.00 39.19 201 LYS A CA 1
ATOM 1629 C C . LYS A 1 201 ? 11.784 7.605 -30.100 1.00 39.19 201 LYS A C 1
ATOM 1631 O O . LYS A 1 201 ? 11.186 7.178 -31.080 1.00 39.19 201 LYS A O 1
ATOM 1636 N N . HIS A 1 202 ? 12.006 6.877 -29.000 1.00 36.81 202 HIS A N 1
ATOM 1637 C CA . HIS A 1 202 ? 11.684 5.441 -28.926 1.00 36.81 202 HIS A CA 1
ATOM 1638 C C . HIS A 1 202 ? 10.739 5.029 -27.795 1.00 36.81 202 HIS A C 1
ATOM 1640 O O . HIS A 1 202 ? 10.263 3.897 -27.804 1.00 36.81 202 HIS A O 1
ATOM 1646 N N . ILE A 1 203 ? 10.353 5.938 -26.888 1.00 41.97 203 ILE A N 1
ATOM 1647 C CA . ILE A 1 203 ? 9.152 5.692 -26.081 1.00 41.97 203 ILE A CA 1
ATOM 1648 C C . ILE A 1 203 ? 7.948 5.992 -26.968 1.00 41.97 203 ILE A C 1
ATOM 1650 O O . ILE A 1 203 ? 7.369 7.077 -26.922 1.00 41.97 203 ILE A O 1
ATOM 1654 N N . GLY A 1 204 ? 7.560 5.016 -27.782 1.00 34.88 204 GLY A N 1
ATOM 1655 C CA . GLY A 1 204 ? 6.167 4.897 -28.165 1.00 34.88 204 GLY A CA 1
ATOM 1656 C C . GLY A 1 204 ? 5.378 4.658 -26.887 1.00 34.88 204 GLY A C 1
ATOM 1657 O O . GLY A 1 204 ? 5.113 3.515 -26.540 1.00 34.88 204 GLY A O 1
ATOM 1658 N N . VAL A 1 205 ? 5.040 5.726 -26.156 1.00 36.28 205 VAL A N 1
ATOM 1659 C CA . VAL A 1 205 ? 3.858 5.694 -25.300 1.00 36.28 205 VAL A CA 1
ATOM 1660 C C . VAL A 1 205 ? 2.752 5.355 -26.286 1.00 36.28 205 VAL A C 1
ATOM 1662 O O . VAL A 1 205 ? 2.542 6.144 -27.214 1.00 36.28 205 VAL A O 1
ATOM 1665 N N . PRO A 1 206 ? 2.109 4.180 -26.199 1.00 32.03 206 PRO A N 1
ATOM 1666 C CA . PRO A 1 206 ? 1.007 3.890 -27.084 1.00 32.03 206 PRO A CA 1
ATOM 1667 C C . PRO A 1 206 ? -0.029 4.974 -26.817 1.00 32.03 206 PRO A C 1
ATOM 1669 O O . PRO A 1 206 ? -0.670 4.986 -25.771 1.00 32.03 206 PRO A O 1
ATOM 1672 N N . THR A 1 207 ? -0.219 5.881 -27.770 1.00 34.56 207 THR A N 1
ATOM 1673 C CA . THR A 1 207 ? -1.293 6.885 -27.799 1.00 34.56 207 THR A CA 1
ATOM 1674 C C . THR A 1 207 ? -2.685 6.239 -27.908 1.00 34.56 207 THR A C 1
ATOM 1676 O O . THR A 1 207 ? -3.651 6.892 -28.283 1.00 34.56 207 THR A O 1
ATOM 1679 N N . SER A 1 208 ? -2.799 4.943 -27.603 1.00 30.52 208 SER A N 1
ATOM 1680 C CA . SER A 1 208 ? -3.991 4.115 -27.767 1.00 30.52 208 SER A CA 1
ATOM 1681 C C . SER A 1 208 ? -4.247 3.127 -26.626 1.00 30.52 208 SER A C 1
ATOM 1683 O O . SER A 1 208 ? -5.208 2.367 -26.723 1.00 30.52 208 SER A O 1
ATOM 1685 N N . LEU A 1 209 ? -3.482 3.143 -25.526 1.00 31.91 209 LEU A N 1
ATOM 1686 C CA . LEU A 1 209 ? -4.028 2.556 -24.300 1.00 31.91 209 LEU A CA 1
ATOM 1687 C C . LEU A 1 209 ? -5.045 3.556 -23.746 1.00 31.91 209 LEU A C 1
ATOM 1689 O O . LEU A 1 209 ? -4.679 4.721 -23.560 1.00 31.91 209 LEU A O 1
ATOM 1693 N N . PRO A 1 210 ? -6.315 3.163 -23.530 1.00 27.77 210 PRO A N 1
ATOM 1694 C CA . PRO A 1 210 ? -7.245 4.038 -22.853 1.00 27.77 210 PRO A CA 1
ATOM 1695 C C . PRO A 1 210 ? -6.651 4.265 -21.469 1.00 27.77 210 PRO A C 1
ATOM 1697 O O . PRO A 1 210 ? -6.587 3.348 -20.653 1.00 27.77 210 PRO A O 1
ATOM 1700 N N . ILE A 1 211 ? -6.165 5.480 -21.225 1.00 32.69 211 ILE A N 1
ATOM 1701 C CA . ILE A 1 211 ? -6.027 5.980 -19.868 1.00 32.69 211 ILE A CA 1
ATOM 1702 C C . ILE A 1 211 ? -7.451 5.891 -19.332 1.00 32.69 211 ILE A C 1
ATOM 1704 O O . ILE A 1 211 ? -8.312 6.686 -19.719 1.00 32.69 211 ILE A O 1
ATOM 1708 N N . ILE A 1 212 ? -7.741 4.849 -18.552 1.00 26.91 212 ILE A N 1
ATOM 1709 C CA . ILE A 1 212 ? -8.966 4.792 -17.771 1.00 26.91 212 ILE A CA 1
ATOM 1710 C C . ILE A 1 212 ? -8.753 5.861 -16.710 1.00 26.91 212 ILE A C 1
ATOM 1712 O O . ILE A 1 212 ? -8.226 5.607 -15.634 1.00 26.91 212 ILE A O 1
ATOM 1716 N N . TYR A 1 213 ? -9.082 7.099 -17.069 1.00 29.03 213 TYR A N 1
ATOM 1717 C CA . TYR A 1 213 ? -9.338 8.127 -16.090 1.00 29.03 213 TYR A CA 1
ATOM 1718 C C . TYR A 1 213 ? -10.518 7.606 -15.277 1.00 29.03 213 TYR A C 1
ATOM 1720 O O . TYR A 1 213 ? -11.658 7.615 -15.750 1.00 29.03 213 TYR A O 1
ATOM 1728 N N . ALA A 1 214 ? -10.246 7.130 -14.062 1.00 28.97 214 ALA A N 1
ATOM 1729 C CA . ALA A 1 214 ? -11.261 7.177 -13.029 1.00 28.97 214 ALA A CA 1
ATOM 1730 C C . ALA A 1 214 ? -11.786 8.625 -13.009 1.00 28.97 214 ALA A C 1
ATOM 1732 O O . ALA A 1 214 ? -10.981 9.562 -13.114 1.00 28.97 214 ALA A O 1
ATOM 1733 N N . PRO A 1 215 ? -13.112 8.843 -12.984 1.00 29.25 215 PRO A N 1
ATOM 1734 C CA . PRO A 1 215 ? -13.648 10.191 -12.960 1.00 29.25 215 PRO A CA 1
ATOM 1735 C C . PRO A 1 215 ? -13.020 10.913 -11.774 1.00 29.25 215 PRO A C 1
ATOM 1737 O O . PRO A 1 215 ? -13.069 10.420 -10.648 1.00 29.25 215 PRO A O 1
ATOM 1740 N N . ALA A 1 216 ? -12.381 12.049 -12.060 1.00 32.88 216 ALA A N 1
ATOM 1741 C CA . ALA A 1 216 ? -11.821 12.911 -11.041 1.00 32.88 216 ALA A CA 1
ATOM 1742 C C . ALA A 1 216 ? -12.882 13.105 -9.955 1.00 32.88 216 ALA A C 1
ATOM 1744 O O . ALA A 1 216 ? -13.981 13.587 -10.243 1.00 32.88 216 ALA A O 1
ATOM 1745 N N . VAL A 1 217 ? -12.557 12.728 -8.718 1.00 38.16 217 VAL A N 1
ATOM 1746 C CA . VAL A 1 217 ? -13.265 13.245 -7.551 1.00 38.16 217 VAL A CA 1
ATOM 1747 C C . VAL A 1 217 ? -12.904 14.723 -7.509 1.00 38.16 217 VAL A C 1
ATOM 1749 O O . VAL A 1 217 ? -11.917 15.144 -6.913 1.00 38.16 217 VAL A O 1
ATOM 1752 N N . SER A 1 218 ? -13.651 15.511 -8.277 1.00 42.44 218 SER A N 1
ATOM 1753 C CA . SER A 1 218 ? -13.690 16.949 -8.143 1.00 42.44 218 SER A CA 1
ATOM 1754 C C . SER A 1 218 ? -14.383 17.207 -6.819 1.00 42.44 218 SER A C 1
ATOM 1756 O O . SER A 1 218 ? -15.608 17.297 -6.774 1.00 42.44 218 SER A O 1
ATOM 1758 N N . ASP A 1 219 ? -13.604 17.250 -5.747 1.00 43.22 219 ASP A N 1
ATOM 1759 C CA . ASP A 1 219 ? -14.033 17.922 -4.537 1.00 43.22 219 ASP A CA 1
ATOM 1760 C C . ASP A 1 219 ? -13.595 19.391 -4.675 1.00 43.22 219 ASP A C 1
ATOM 1762 O O . ASP A 1 219 ? -12.421 19.715 -4.447 1.00 43.22 219 ASP A O 1
ATOM 1766 N N . PRO A 1 220 ? -14.464 20.277 -5.204 1.00 48.47 220 PRO A N 1
ATOM 1767 C CA . PRO A 1 220 ? -14.094 21.651 -5.534 1.00 48.47 220 PRO A CA 1
ATOM 1768 C C . PRO A 1 220 ? -13.628 22.443 -4.306 1.00 48.47 220 PRO A C 1
ATOM 1770 O O . PRO A 1 220 ? -12.851 23.385 -4.459 1.00 48.47 220 PRO A O 1
ATOM 1773 N N . GLU A 1 221 ? -14.019 22.033 -3.095 1.00 50.72 221 GLU A N 1
ATOM 1774 C CA . GLU A 1 221 ? -13.649 22.718 -1.853 1.00 50.72 221 GLU A CA 1
ATOM 1775 C C . GLU A 1 221 ? -12.146 22.613 -1.541 1.00 50.72 221 GLU A C 1
ATOM 1777 O O . GLU A 1 221 ? -11.534 23.583 -1.087 1.00 50.72 221 GLU A O 1
ATOM 1782 N N . ASN A 1 222 ? -11.504 21.484 -1.862 1.00 48.56 222 ASN A N 1
ATOM 1783 C CA . ASN A 1 222 ? -10.076 21.288 -1.582 1.00 48.56 222 ASN A CA 1
ATOM 1784 C C . ASN A 1 222 ? -9.171 22.036 -2.578 1.00 48.56 222 ASN A C 1
ATOM 1786 O O . ASN A 1 222 ? -8.090 22.513 -2.221 1.00 48.56 222 ASN A O 1
ATOM 1790 N N . LEU A 1 223 ? -9.624 22.201 -3.827 1.00 50.69 223 LEU A N 1
ATOM 1791 C CA . LEU A 1 223 ? -8.903 22.974 -4.843 1.00 50.69 223 LEU A CA 1
ATOM 1792 C C . LEU A 1 223 ? -8.967 24.483 -4.577 1.00 50.69 223 LEU A C 1
ATOM 1794 O O . LEU A 1 223 ? -7.976 25.184 -4.803 1.00 50.69 223 LEU A O 1
ATOM 1798 N N . GLU A 1 224 ? -10.095 24.987 -4.070 1.00 58.06 224 GLU A N 1
ATOM 1799 C CA . GLU A 1 224 ? -10.210 26.392 -3.675 1.00 58.06 224 GLU A CA 1
ATOM 1800 C C . GLU A 1 224 ? -9.312 26.720 -2.477 1.00 58.06 224 GLU A C 1
ATOM 1802 O O . GLU A 1 224 ? -8.635 27.751 -2.492 1.00 58.06 224 GLU A O 1
ATOM 1807 N N . LEU A 1 225 ? -9.206 25.823 -1.488 1.00 56.72 225 LEU A N 1
ATOM 1808 C CA . LEU A 1 225 ? -8.353 26.038 -0.316 1.00 56.72 225 LEU A CA 1
ATOM 1809 C C . LEU A 1 225 ? -6.862 26.129 -0.695 1.00 56.72 225 LEU A C 1
ATOM 1811 O O . LEU A 1 225 ? -6.161 27.053 -0.274 1.00 56.72 225 LEU A O 1
ATOM 1815 N N . ILE A 1 226 ? -6.385 25.216 -1.548 1.00 58.31 226 ILE A N 1
ATOM 1816 C CA . ILE A 1 226 ? -4.997 25.205 -2.047 1.00 58.31 226 ILE A CA 1
ATOM 1817 C C . ILE A 1 226 ? -4.729 26.421 -2.952 1.00 58.31 226 ILE A C 1
ATOM 1819 O O . ILE A 1 226 ? -3.641 27.002 -2.912 1.00 58.31 226 ILE A O 1
ATOM 1823 N N . SER A 1 227 ? -5.728 26.850 -3.732 1.00 69.44 227 SER A N 1
ATOM 1824 C CA . SER A 1 227 ? -5.648 28.060 -4.557 1.00 69.44 227 SER A CA 1
ATOM 1825 C C . SER A 1 227 ? -5.482 29.316 -3.702 1.00 69.44 227 SER A C 1
ATOM 1827 O O . SER A 1 227 ? -4.603 30.127 -3.984 1.00 69.44 227 SER A O 1
ATOM 1829 N N . VAL A 1 228 ? -6.259 29.458 -2.623 1.00 71.75 228 VAL A N 1
ATOM 1830 C CA . VAL A 1 228 ? -6.196 30.621 -1.721 1.00 71.75 228 VAL A CA 1
ATOM 1831 C C . VAL A 1 228 ? -4.877 30.666 -0.944 1.00 71.75 228 VAL A C 1
ATOM 1833 O O . VAL A 1 228 ? -4.287 31.740 -0.824 1.00 71.75 228 VAL A O 1
ATOM 1836 N N . LEU A 1 229 ? -4.365 29.518 -0.482 1.00 72.81 229 LEU A N 1
ATOM 1837 C CA . LEU A 1 229 ? -3.095 29.438 0.254 1.00 72.81 229 LEU A CA 1
ATOM 1838 C C . LEU A 1 229 ? -1.881 29.875 -0.583 1.00 72.81 229 LEU A C 1
ATOM 1840 O O . LEU A 1 229 ? -0.921 30.406 -0.032 1.00 72.81 229 LEU A O 1
ATOM 1844 N N . ASN A 1 230 ? -1.937 29.719 -1.908 1.00 75.69 230 ASN A N 1
ATOM 1845 C CA . ASN A 1 230 ? -0.861 30.128 -2.815 1.00 75.69 230 ASN A CA 1
ATOM 1846 C C . ASN A 1 230 ? -0.944 31.599 -3.267 1.00 75.69 230 ASN A C 1
ATOM 1848 O O . ASN A 1 230 ? -0.074 32.071 -4.004 1.00 75.69 230 ASN A O 1
ATOM 1852 N N . GLN A 1 231 ? -1.963 32.354 -2.845 1.00 83.94 231 GLN A N 1
ATOM 1853 C CA . GLN A 1 231 ? -2.111 33.760 -3.216 1.00 83.94 231 GLN A CA 1
ATOM 1854 C C . GLN A 1 231 ? -1.307 34.671 -2.280 1.00 83.94 231 GLN A C 1
ATOM 1856 O O . GLN A 1 231 ? -1.483 34.659 -1.064 1.00 83.94 231 GLN A O 1
ATOM 1861 N N . TRP A 1 232 ? -0.474 35.553 -2.838 1.00 82.75 232 TRP A N 1
ATOM 1862 C CA . TRP A 1 232 ? 0.368 36.470 -2.051 1.00 82.75 232 TRP A CA 1
ATOM 1863 C C . TRP A 1 232 ? -0.432 37.369 -1.088 1.00 82.75 232 TRP A C 1
ATOM 1865 O O . TRP A 1 232 ? 0.062 37.722 -0.016 1.00 82.75 232 TRP A O 1
ATOM 1875 N N . TRP A 1 233 ? -1.673 37.724 -1.443 1.00 86.44 233 TRP A N 1
ATOM 1876 C CA . TRP A 1 233 ? -2.528 38.585 -0.625 1.00 86.44 233 TRP A CA 1
ATOM 1877 C C . TRP A 1 233 ? -3.016 37.893 0.657 1.00 86.44 233 TRP A C 1
ATOM 1879 O O . TRP A 1 233 ? -3.245 38.579 1.651 1.00 86.44 233 TRP A O 1
ATOM 1889 N N . PHE A 1 234 ? -3.095 36.557 0.687 1.00 86.75 234 PHE A N 1
ATOM 1890 C CA . PHE A 1 234 ? -3.487 35.789 1.874 1.00 86.75 234 PHE A CA 1
ATOM 1891 C C . PHE A 1 234 ? -2.511 36.023 3.038 1.00 86.75 234 PHE A C 1
ATOM 1893 O O . PHE A 1 234 ? -2.913 36.327 4.163 1.00 86.75 234 PHE A O 1
ATOM 1900 N N . TYR A 1 235 ? -1.207 36.001 2.751 1.00 88.19 235 TYR A N 1
ATOM 1901 C CA . TYR A 1 235 ? -0.168 36.277 3.744 1.00 88.19 235 TYR A CA 1
ATOM 1902 C C . TYR A 1 235 ? -0.165 37.739 4.208 1.00 88.19 235 TYR A C 1
ATOM 1904 O O . TYR A 1 235 ? 0.104 38.016 5.379 1.00 88.19 235 TYR A O 1
ATOM 1912 N N . VAL A 1 236 ? -0.521 38.678 3.323 1.00 90.94 236 VAL A N 1
ATOM 1913 C CA . VAL A 1 236 ? -0.706 40.091 3.690 1.00 90.94 236 VAL A CA 1
ATOM 1914 C C . VAL A 1 236 ? -1.878 40.247 4.662 1.00 90.94 236 VAL A C 1
ATOM 1916 O O . VAL A 1 236 ? -1.749 40.966 5.653 1.00 90.94 236 VAL A O 1
ATOM 1919 N N . SER A 1 237 ? -2.986 39.531 4.449 1.00 90.12 237 SER A N 1
ATOM 1920 C CA . SER A 1 237 ? -4.133 39.525 5.365 1.00 90.12 237 SER A CA 1
ATOM 1921 C C . SER A 1 237 ? -3.782 38.950 6.743 1.00 90.12 237 SER A C 1
ATOM 1923 O O . SER A 1 237 ? -4.169 39.536 7.755 1.00 90.12 237 SER A O 1
ATOM 1925 N N . ILE A 1 238 ? -2.997 37.866 6.805 1.00 92.06 238 ILE A N 1
ATOM 1926 C CA . ILE A 1 238 ? -2.507 37.293 8.074 1.00 92.06 238 ILE A CA 1
ATOM 1927 C C . ILE A 1 238 ? -1.621 38.292 8.827 1.00 92.06 238 ILE A C 1
ATOM 1929 O O . ILE A 1 238 ? -1.807 38.506 10.028 1.00 92.06 238 ILE A O 1
ATOM 1933 N N . LEU A 1 239 ? -0.681 38.941 8.133 1.00 93.06 239 LEU A N 1
ATOM 1934 C CA . LEU A 1 239 ? 0.193 39.950 8.735 1.00 93.06 239 LEU A CA 1
ATOM 1935 C C . LEU A 1 239 ? -0.626 41.110 9.322 1.00 93.06 239 LEU A C 1
ATOM 1937 O O . LEU A 1 239 ? -0.372 41.559 10.440 1.00 93.06 239 LEU A O 1
ATOM 1941 N N . LEU A 1 240 ? -1.634 41.576 8.584 1.00 93.75 240 LEU A N 1
ATOM 1942 C CA . LEU A 1 240 ? -2.482 42.695 8.984 1.00 93.75 240 LEU A CA 1
ATOM 1943 C C . LEU A 1 240 ? -3.349 42.338 10.203 1.00 93.75 240 LEU A C 1
ATOM 1945 O O . LEU A 1 240 ? -3.459 43.143 11.130 1.00 93.75 240 LEU A O 1
ATOM 1949 N N . LEU A 1 241 ? -3.865 41.105 10.265 1.00 95.25 241 LEU A N 1
ATOM 1950 C CA . LEU A 1 241 ? -4.540 40.569 11.450 1.00 95.25 241 LEU A CA 1
ATOM 1951 C C . LEU A 1 241 ? -3.609 40.584 12.674 1.00 95.25 241 LEU A C 1
ATOM 1953 O O . LEU A 1 241 ? -3.998 41.043 13.748 1.00 95.25 241 LEU A O 1
ATOM 1957 N N . PHE A 1 242 ? -2.358 40.147 12.505 1.00 93.81 242 PHE A N 1
ATOM 1958 C CA . PHE A 1 242 ? -1.369 40.110 13.584 1.00 93.81 242 PHE A CA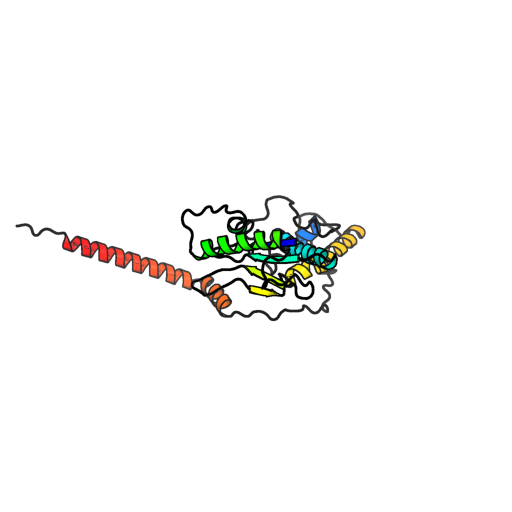 1
ATOM 1959 C C . PHE A 1 242 ? -1.038 41.512 14.120 1.00 93.81 242 PHE A C 1
ATOM 1961 O O . PHE A 1 242 ? -0.920 41.715 15.333 1.00 93.81 242 PHE A O 1
ATOM 1968 N N . VAL A 1 243 ? -0.948 42.504 13.228 1.00 93.50 243 VAL A N 1
ATOM 1969 C CA . VAL A 1 243 ? -0.761 43.914 13.599 1.00 93.50 243 VAL A CA 1
ATOM 1970 C C . VAL A 1 243 ? -1.969 44.439 14.375 1.00 93.50 243 VAL A C 1
ATOM 1972 O O . VAL A 1 243 ? -1.783 45.045 15.430 1.00 93.50 243 VAL A O 1
ATOM 1975 N N . ILE A 1 244 ? -3.199 44.167 13.921 1.00 94.19 244 ILE A N 1
ATOM 1976 C CA . ILE A 1 244 ? -4.424 44.587 14.624 1.00 94.19 244 ILE A CA 1
ATOM 1977 C C . ILE A 1 244 ? -4.469 43.995 16.036 1.00 94.19 244 ILE A C 1
ATOM 1979 O O . ILE A 1 244 ? -4.676 44.733 17.001 1.00 94.19 244 ILE A O 1
ATOM 1983 N N . VAL A 1 245 ? -4.223 42.689 16.180 1.00 93.88 245 VAL A N 1
ATOM 1984 C CA . VAL A 1 245 ? -4.208 42.012 17.488 1.00 93.88 245 VAL A CA 1
ATOM 1985 C C . VAL A 1 245 ? -3.128 42.601 18.396 1.00 93.88 245 VAL A C 1
ATOM 1987 O O . VAL A 1 245 ? -3.384 42.862 19.571 1.00 93.88 245 VAL A O 1
ATOM 1990 N N . SER A 1 246 ? -1.944 42.892 17.853 1.00 90.25 246 SER A N 1
ATOM 1991 C CA . SER A 1 246 ? -0.847 43.511 18.605 1.00 90.25 246 SER A CA 1
ATOM 1992 C C . SER A 1 246 ? -1.200 44.922 19.087 1.00 90.25 246 SER A C 1
ATOM 1994 O O . SER A 1 246 ? -0.944 45.269 20.241 1.00 90.25 246 SER A O 1
ATOM 1996 N N . VAL A 1 247 ? -1.837 45.736 18.239 1.00 91.69 247 VAL A N 1
ATOM 1997 C CA . VAL A 1 247 ? -2.300 47.083 18.604 1.00 91.69 247 VAL A CA 1
ATOM 1998 C C . VAL A 1 247 ? -3.391 47.009 19.669 1.00 91.69 247 VAL A C 1
ATOM 2000 O O . VAL A 1 247 ? -3.303 47.720 20.671 1.00 91.69 247 VAL A O 1
ATOM 2003 N N . LEU A 1 248 ? -4.376 46.119 19.509 1.00 89.56 248 LEU A N 1
ATOM 2004 C CA . LEU A 1 248 ? -5.422 45.891 20.509 1.00 89.56 248 LEU A CA 1
ATOM 2005 C C . LEU A 1 248 ? -4.817 45.471 21.850 1.00 89.56 248 LEU A C 1
ATOM 2007 O O . LEU A 1 248 ? -5.171 46.034 22.883 1.00 89.56 248 LEU A O 1
ATOM 2011 N N . PHE A 1 249 ? -3.839 44.566 21.839 1.00 89.69 249 PHE A N 1
ATOM 2012 C CA . PHE A 1 249 ? -3.135 44.145 23.045 1.00 89.69 249 PHE A CA 1
ATOM 2013 C C . PHE A 1 249 ? -2.412 45.315 23.731 1.00 89.69 249 PHE A C 1
ATOM 2015 O O . PHE A 1 249 ? -2.523 45.483 24.947 1.00 89.69 249 PHE A O 1
ATOM 2022 N N . ILE A 1 250 ? -1.722 46.173 22.972 1.00 87.94 250 ILE A N 1
ATOM 2023 C CA . ILE A 1 250 ? -1.047 47.366 23.507 1.00 87.94 250 ILE A CA 1
ATOM 2024 C C . ILE A 1 250 ? -2.061 48.357 24.096 1.00 87.94 250 ILE A C 1
ATOM 2026 O O . ILE A 1 250 ? -1.847 48.866 25.200 1.00 87.94 250 ILE A O 1
ATOM 2030 N N . VAL A 1 251 ? -3.173 48.617 23.403 1.00 84.75 251 VAL A N 1
ATOM 2031 C CA . VAL A 1 251 ? -4.233 49.527 23.865 1.00 84.75 251 VAL A CA 1
ATOM 2032 C C . VAL A 1 251 ? -4.896 48.992 25.133 1.00 84.75 251 VAL A C 1
ATOM 2034 O O . VAL A 1 251 ? -5.011 49.730 26.113 1.00 84.75 251 VAL A O 1
ATOM 2037 N N . CYS A 1 252 ? -5.250 47.705 25.171 1.00 78.75 252 CYS A N 1
ATOM 2038 C CA . CYS A 1 252 ? -5.793 47.048 26.358 1.00 78.75 252 CYS A CA 1
ATOM 2039 C C . CYS A 1 252 ? -4.807 47.108 27.532 1.00 78.75 252 CYS A C 1
ATOM 2041 O O . CYS A 1 252 ? -5.191 47.473 28.643 1.00 78.75 252 CYS A O 1
ATOM 2043 N N . LYS A 1 253 ? -3.516 46.842 27.296 1.00 76.75 253 LYS A N 1
ATOM 2044 C CA . LYS A 1 253 ? -2.478 46.925 28.334 1.00 76.75 253 LYS A CA 1
ATOM 2045 C C . LYS A 1 253 ? -2.304 48.357 28.857 1.00 76.75 253 LYS A C 1
ATOM 2047 O O . LYS A 1 253 ? -2.127 48.560 30.058 1.00 76.75 253 LYS A O 1
ATOM 2052 N N . LYS A 1 254 ? -2.417 49.366 27.986 1.00 70.12 254 LYS A N 1
ATOM 2053 C CA . LYS A 1 254 ? -2.377 50.786 28.370 1.00 70.12 254 LYS A CA 1
ATOM 2054 C C . LYS A 1 254 ? -3.620 51.191 29.172 1.00 70.12 254 LYS A C 1
ATOM 2056 O O . LYS A 1 254 ? -3.478 51.859 30.192 1.00 70.12 254 LYS A O 1
ATOM 2061 N N . ALA A 1 255 ? -4.811 50.725 28.789 1.00 64.88 255 ALA A N 1
ATOM 2062 C CA . ALA A 1 255 ? -6.059 50.968 29.518 1.00 64.88 255 ALA A CA 1
ATOM 2063 C C . ALA A 1 255 ? -6.067 50.328 30.921 1.00 64.88 255 ALA A C 1
ATOM 2065 O O . ALA A 1 255 ? -6.571 50.925 31.874 1.00 64.88 255 ALA A O 1
ATOM 2066 N N . VAL A 1 256 ? -5.452 49.150 31.076 1.00 63.19 256 VAL A N 1
ATOM 2067 C CA . VAL A 1 256 ? -5.255 48.496 32.383 1.00 63.19 256 VAL A CA 1
ATOM 2068 C C . VAL A 1 256 ? -4.287 49.288 33.270 1.00 63.19 256 VAL A C 1
ATOM 2070 O O . VAL A 1 256 ? -4.528 49.415 34.470 1.00 63.19 256 VAL A O 1
ATOM 2073 N N . ASN A 1 257 ? -3.236 49.881 32.697 1.00 57.66 257 ASN A N 1
ATOM 2074 C CA . ASN A 1 257 ? -2.277 50.695 33.451 1.00 57.66 257 ASN A CA 1
ATOM 2075 C C . ASN A 1 257 ? -2.831 52.068 33.872 1.00 57.66 257 ASN A C 1
ATOM 2077 O O . ASN A 1 257 ? -2.473 52.554 34.941 1.00 57.66 257 ASN A O 1
ATOM 2081 N N . VAL A 1 258 ? -3.747 52.671 33.104 1.00 56.47 258 VAL A N 1
ATOM 2082 C CA . VAL A 1 258 ? -4.399 53.945 33.482 1.00 56.47 258 VAL A CA 1
ATOM 2083 C C . VAL A 1 258 ? -5.324 53.780 34.699 1.00 56.47 258 VAL A C 1
ATOM 2085 O O . VAL A 1 258 ? -5.451 54.701 35.498 1.00 56.47 258 VAL A O 1
ATOM 2088 N N . LYS A 1 259 ? -5.894 52.586 34.927 1.00 50.91 259 LYS A N 1
ATOM 2089 C CA . LYS A 1 259 ? -6.681 52.280 36.142 1.00 50.91 259 LYS A CA 1
ATOM 2090 C C . LYS A 1 259 ? -5.834 52.017 37.400 1.00 50.91 259 LYS A C 1
ATOM 2092 O O . LYS A 1 259 ? -6.402 51.799 38.465 1.00 50.91 259 LYS A O 1
ATOM 2097 N N . ARG A 1 260 ? -4.497 52.029 37.302 1.00 51.12 260 ARG A N 1
ATOM 2098 C CA . ARG A 1 260 ? -3.558 51.825 38.425 1.00 51.12 260 ARG A CA 1
ATOM 2099 C C . ARG A 1 260 ? -2.697 53.060 38.726 1.00 51.12 260 ARG A C 1
ATOM 2101 O O . ARG A 1 260 ? -1.559 52.916 39.161 1.00 51.12 260 ARG A O 1
ATOM 2108 N N . GLN A 1 261 ? -3.214 54.269 38.515 1.00 49.03 261 GLN A N 1
ATOM 2109 C CA . GLN A 1 261 ? -2.645 55.449 39.171 1.00 49.03 261 GLN A CA 1
ATOM 2110 C C . GLN A 1 261 ? -3.367 55.666 40.509 1.00 49.03 261 GLN A C 1
ATOM 2112 O O . GLN A 1 261 ? -4.581 55.876 40.499 1.00 49.03 261 GLN A O 1
ATOM 2117 N N . PRO A 1 262 ? -2.678 55.576 41.663 1.00 47.81 262 PRO A N 1
ATOM 2118 C CA . PRO A 1 262 ? -3.273 55.973 42.929 1.00 47.81 262 PRO A CA 1
ATOM 2119 C C . PRO A 1 262 ? -3.537 57.481 42.897 1.00 47.81 262 PRO A C 1
ATOM 2121 O O . PRO A 1 262 ? -2.653 58.265 42.553 1.00 47.81 262 PRO A O 1
ATOM 2124 N N . LEU A 1 263 ? -4.761 57.875 43.251 1.00 49.28 263 LEU A N 1
ATOM 2125 C CA . LEU A 1 263 ? -5.070 59.250 43.627 1.00 49.28 263 LEU A CA 1
ATOM 2126 C C . LEU A 1 263 ? -4.215 59.575 44.856 1.00 49.28 263 LEU A C 1
ATOM 2128 O O . LEU A 1 263 ? -4.492 59.090 45.952 1.00 49.28 263 LEU A O 1
ATOM 2132 N N . LEU A 1 264 ? -3.137 60.329 44.644 1.00 41.88 264 LEU A N 1
ATOM 2133 C CA . LEU A 1 264 ? -2.407 60.974 45.725 1.00 41.88 264 LEU A CA 1
ATOM 2134 C C . LEU A 1 264 ? -3.344 61.993 46.382 1.00 41.88 264 LEU A C 1
ATOM 2136 O O . LEU A 1 264 ? -3.841 62.907 45.720 1.00 41.88 264 LEU A O 1
ATOM 2140 N N . VAL A 1 265 ? -3.595 61.748 47.669 1.00 41.91 265 VAL A N 1
ATOM 2141 C CA . VAL A 1 265 ? -3.870 62.759 48.698 1.00 41.91 265 VAL A CA 1
ATOM 2142 C C . VAL A 1 265 ? -2.638 63.644 48.849 1.00 41.91 265 VAL A C 1
ATOM 2144 O O . VAL A 1 265 ? -1.519 63.083 48.774 1.00 41.91 265 VAL A O 1
#

Radius of gyration: 25.84 Å; chains: 1; bounding box: 45×82×79 Å

Secondary structure (DSSP, 8-state):
-EEEEETBTTTTPPPPSS---TTGGG--SSHHHHHHHHHHHTTTSSTT---HHHHHHHHHHHHHHHHHHHTT---EEEEE--SS--BTTTTHHHHHT----SS--HHHHHHHHHHHHHHHHHHHHS-S-TTSPPP-TTTT-EEEE--BTTTTB--EEES-TTHHHHHIIIIIIHHHHHHHHHHHHTT----TTS-----TTT----TTS----PPP---HHHHHHHHHHT-HHHHHHHHHHHHHHHHHHHHHHHHHHHTT-----

Foldseek 3Di:
DEAEFEPAECQPDDDPPDQDQLQVVLVQPCSLLLLLCLQPPPDPPDPLRHHRNSLSRLLVSLVVLVVCVVVVAFYAYEYEHEPPGTYPCPLVCLQPVVDPDPDDDPQSVVSNVLNPQQVVCCVPPVGSDPQGDTQDSVFNKHWYQYDDVVVRDHIDIDTCRSVLSNCCCNPVSNVVSVVQVVCVVVVNFDPPDSPRPPPPPPPCPPPPDPPPPPPPPPPVVVVVVVVLVPDPVNVVVVVVVVVVVVVVVVVVVVVVVVVPDDPDD

InterPro domains:
  IPR029058 Alpha/Beta hydrolase fold [G3DSA:3.40.50.1820] (1-182)
  IPR029058 Alpha/Beta hydrolase fold [SSF53474] (1-176)